Protein AF-A0A3M7C9P2-F1 (afdb_monomer)

Solvent-accessible surface area (backbone atoms only — not comparable to full-atom values): 11071 Å² total; per-residue (Å²): 137,83,80,80,81,77,70,86,45,76,68,51,50,53,51,56,41,65,77,65,75,53,84,84,73,82,79,94,61,84,77,86,71,75,89,70,76,76,88,78,81,67,80,92,58,86,47,75,63,54,54,46,52,54,52,47,52,56,54,71,71,43,66,97,49,58,94,88,54,94,73,86,64,63,52,42,99,85,71,47,56,73,50,81,82,58,64,55,98,83,49,59,94,53,51,65,67,56,43,22,49,52,52,26,51,56,49,44,52,52,52,47,53,50,53,55,49,51,35,62,75,69,73,49,85,82,54,61,71,58,54,52,51,50,47,62,63,44,35,62,54,45,27,51,50,41,35,56,73,68,27,70,57,53,79,73,33,68,62,57,60,51,51,50,51,48,52,54,50,51,62,57,64,72,74,116

Mean predicted aligned error: 20.6 Å

Structure (mmCIF, N/CA/C/O backbone):
data_AF-A0A3M7C9P2-F1
#
_entry.id   AF-A0A3M7C9P2-F1
#
loop_
_atom_site.group_PDB
_atom_site.id
_atom_site.type_symbol
_atom_site.label_atom_id
_atom_site.label_alt_id
_atom_site.label_comp_id
_atom_site.label_asym_id
_atom_site.label_entity_id
_atom_site.label_seq_id
_atom_site.pdbx_PDB_ins_code
_atom_site.Cartn_x
_atom_site.Cartn_y
_atom_site.Cartn_z
_atom_site.occupancy
_atom_site.B_iso_or_equiv
_atom_site.auth_seq_id
_atom_site.auth_comp_id
_atom_site.auth_asym_id
_atom_site.auth_atom_id
_atom_site.pdbx_PDB_model_num
ATOM 1 N N . MET A 1 1 ? 30.321 50.281 -59.823 1.00 35.59 1 MET A N 1
ATOM 2 C CA . MET A 1 1 ? 29.063 50.254 -59.049 1.00 35.59 1 MET A CA 1
ATOM 3 C C . MET A 1 1 ? 28.894 48.817 -58.586 1.00 35.59 1 MET A C 1
ATOM 5 O O . MET A 1 1 ? 28.456 47.996 -59.376 1.00 35.59 1 MET A O 1
ATOM 9 N N . ALA A 1 2 ? 29.444 48.480 -57.418 1.00 39.16 2 ALA A N 1
ATOM 10 C CA . A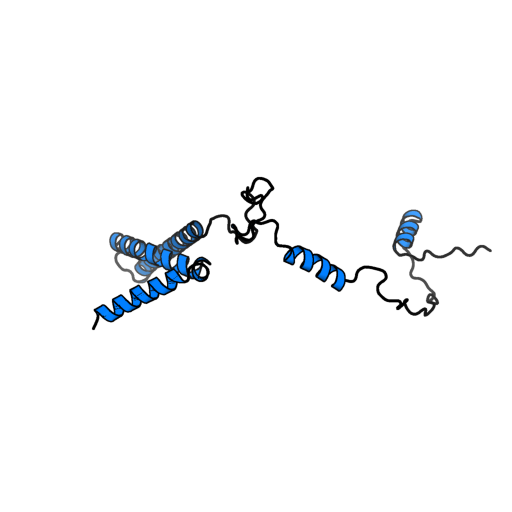LA A 1 2 ? 29.504 47.106 -56.924 1.00 39.16 2 ALA A CA 1
ATOM 11 C C . ALA A 1 2 ? 28.193 46.775 -56.200 1.00 39.16 2 ALA A C 1
ATOM 13 O O . ALA A 1 2 ? 27.821 47.477 -55.264 1.00 39.16 2 ALA A O 1
ATOM 14 N N . GLU A 1 3 ? 27.479 45.760 -56.675 1.00 45.03 3 GLU A N 1
ATOM 15 C CA . GLU A 1 3 ? 26.274 45.240 -56.032 1.00 45.03 3 GLU A CA 1
ATOM 16 C C . GLU A 1 3 ? 26.701 44.390 -54.825 1.00 45.03 3 GLU A C 1
ATOM 18 O O . GLU A 1 3 ? 27.297 43.328 -54.989 1.00 45.03 3 GLU A O 1
ATOM 23 N N . GLU A 1 4 ? 26.456 44.877 -53.607 1.00 55.34 4 GLU A N 1
ATOM 24 C CA . GLU A 1 4 ? 26.658 44.095 -52.383 1.00 55.34 4 GLU A CA 1
ATOM 25 C C . GLU A 1 4 ? 25.639 42.944 -52.342 1.00 55.34 4 GLU A C 1
ATOM 27 O O . GLU A 1 4 ? 24.429 43.157 -52.225 1.00 55.34 4 GLU A O 1
ATOM 32 N N . GLU A 1 5 ? 26.123 41.705 -52.467 1.00 61.34 5 GLU A N 1
ATOM 33 C CA . GLU A 1 5 ? 25.295 40.502 -52.382 1.00 61.34 5 GLU A CA 1
ATOM 34 C C . GLU A 1 5 ? 24.671 40.364 -50.982 1.00 61.34 5 GLU A C 1
ATOM 36 O O . GLU A 1 5 ? 25.358 40.200 -49.973 1.00 61.34 5 GLU A O 1
ATOM 41 N N . ALA A 1 6 ? 23.339 40.400 -50.911 1.00 59.53 6 ALA A N 1
ATOM 42 C CA . ALA A 1 6 ? 22.618 40.256 -49.652 1.00 59.53 6 ALA A CA 1
ATOM 43 C C . ALA A 1 6 ? 22.775 38.834 -49.051 1.00 59.53 6 ALA A C 1
ATOM 45 O O . ALA A 1 6 ? 22.642 37.838 -49.773 1.00 59.53 6 ALA A O 1
ATOM 46 N N . PRO A 1 7 ? 22.977 38.705 -47.722 1.00 58.12 7 PRO A N 1
ATOM 47 C CA . PRO A 1 7 ? 23.218 37.424 -47.056 1.00 58.12 7 PRO A CA 1
ATOM 48 C C . PRO A 1 7 ? 22.015 36.481 -47.169 1.00 58.12 7 PRO A C 1
ATOM 50 O O . PRO A 1 7 ? 20.893 36.798 -46.757 1.00 58.12 7 PRO A O 1
ATOM 53 N N . ARG A 1 8 ? 22.258 35.281 -47.705 1.00 60.94 8 ARG A N 1
ATOM 54 C CA . ARG A 1 8 ? 21.210 34.324 -48.088 1.00 60.94 8 ARG A CA 1
ATOM 55 C C . ARG A 1 8 ? 20.719 33.471 -46.918 1.00 60.94 8 ARG A C 1
ATOM 57 O O . ARG A 1 8 ? 19.541 33.113 -46.888 1.00 60.94 8 ARG A O 1
ATOM 64 N N . ASN A 1 9 ? 21.561 33.163 -45.929 1.00 68.69 9 ASN A N 1
ATOM 65 C CA . ASN A 1 9 ? 21.216 32.228 -44.851 1.00 68.69 9 ASN A CA 1
ATOM 66 C C . ASN A 1 9 ? 20.947 32.924 -43.495 1.00 68.69 9 ASN A C 1
ATOM 68 O O . ASN A 1 9 ? 21.587 33.911 -43.140 1.00 68.69 9 ASN A O 1
ATOM 72 N N . ARG A 1 10 ? 20.027 32.393 -42.667 1.00 70.69 10 ARG A N 1
ATOM 73 C CA . ARG A 1 10 ? 19.656 32.949 -41.340 1.00 70.69 10 ARG A CA 1
ATOM 74 C C . ARG A 1 10 ? 20.866 33.132 -40.421 1.00 70.69 10 ARG A C 1
ATOM 76 O O . ARG A 1 10 ? 20.884 34.058 -39.611 1.00 70.69 10 ARG A O 1
ATOM 83 N N . ARG A 1 11 ? 21.854 32.241 -40.528 1.00 72.56 11 ARG A N 1
ATOM 84 C CA . ARG A 1 11 ? 23.097 32.301 -39.749 1.00 72.56 11 ARG A CA 1
ATOM 85 C C . ARG A 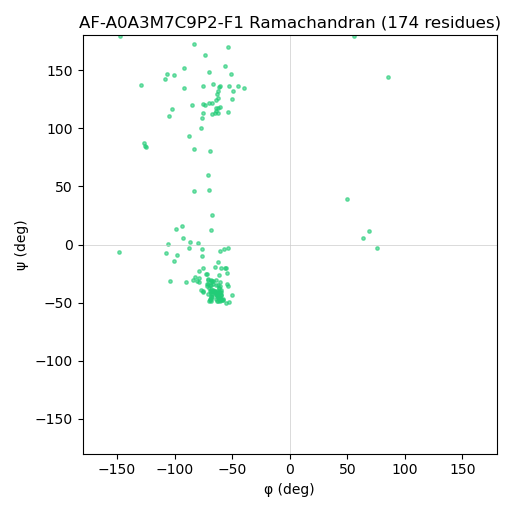1 11 ? 23.967 33.490 -40.166 1.00 72.56 11 ARG A C 1
ATOM 87 O O . ARG A 1 11 ? 24.443 34.210 -39.297 1.00 72.56 11 ARG A O 1
ATOM 94 N N . GLU A 1 12 ? 24.077 33.747 -41.465 1.00 70.62 12 GLU A N 1
ATOM 95 C CA . GLU A 1 12 ? 24.819 34.883 -42.030 1.00 70.62 12 GLU A CA 1
ATOM 96 C C . GLU A 1 12 ? 24.135 36.211 -41.692 1.00 70.62 12 GLU A C 1
ATOM 98 O O . GLU A 1 12 ? 24.792 37.149 -41.250 1.00 70.62 12 GLU A O 1
ATOM 103 N N . ARG A 1 13 ? 22.794 36.259 -41.750 1.00 65.31 13 ARG A N 1
ATOM 104 C CA . ARG A 1 13 ? 22.019 37.447 -41.341 1.00 65.31 13 ARG A CA 1
ATOM 105 C C . ARG A 1 13 ? 22.230 37.828 -39.872 1.00 65.31 13 ARG A C 1
ATOM 107 O O . ARG A 1 13 ? 22.173 39.000 -39.523 1.00 65.31 13 ARG A O 1
ATOM 114 N N . ARG A 1 14 ? 22.471 36.845 -38.999 1.00 67.50 14 ARG A N 1
ATOM 115 C CA . ARG A 1 14 ? 22.743 37.075 -37.569 1.00 67.50 14 ARG A CA 1
ATOM 116 C C . ARG A 1 14 ? 24.186 37.493 -37.299 1.00 67.50 14 ARG A C 1
ATOM 118 O O . ARG A 1 14 ? 24.414 38.236 -36.351 1.00 67.50 14 ARG A O 1
ATOM 125 N N . ALA A 1 15 ? 25.134 37.020 -38.106 1.00 67.94 15 ALA A N 1
ATOM 126 C CA . ALA A 1 15 ? 26.533 37.425 -38.014 1.00 67.94 15 ALA A CA 1
ATOM 127 C C . ALA A 1 15 ? 26.711 38.881 -38.477 1.00 67.94 15 ALA A C 1
ATOM 129 O O . ALA A 1 15 ? 27.231 39.695 -37.723 1.00 67.94 15 ALA A O 1
ATOM 130 N N . ALA A 1 16 ? 26.147 39.244 -39.632 1.00 62.25 16 ALA A N 1
ATOM 131 C CA . ALA A 1 16 ? 26.220 40.608 -40.161 1.00 62.25 16 ALA A CA 1
ATOM 132 C C . ALA A 1 16 ? 25.539 41.653 -39.250 1.00 62.25 16 ALA A C 1
ATOM 134 O O . ALA A 1 16 ? 26.031 42.770 -39.097 1.00 62.25 16 ALA A O 1
ATOM 135 N N . ALA A 1 17 ? 24.437 41.285 -38.582 1.00 59.69 17 ALA A N 1
ATOM 136 C CA . ALA A 1 17 ? 23.762 42.156 -37.614 1.00 59.69 17 ALA A CA 1
ATOM 137 C C . ALA A 1 17 ? 24.532 42.314 -36.289 1.00 59.69 17 ALA A C 1
ATOM 139 O O . ALA A 1 17 ? 24.386 43.330 -35.612 1.00 59.69 17 ALA A O 1
ATOM 140 N N . LYS A 1 18 ? 25.366 41.328 -35.922 1.00 66.00 18 LYS A N 1
ATOM 141 C CA . LYS A 1 18 ? 26.277 41.435 -34.774 1.00 66.00 18 LYS A CA 1
ATOM 142 C C . LYS A 1 18 ? 27.436 42.390 -35.048 1.00 66.00 18 LYS A C 1
ATOM 144 O O . LYS A 1 18 ? 27.844 43.084 -34.126 1.00 66.00 18 LYS A O 1
ATOM 149 N N . GLU A 1 19 ? 27.939 42.438 -36.280 1.00 62.53 19 GLU A N 1
ATOM 150 C CA . GLU A 1 19 ? 29.057 43.323 -36.636 1.00 62.53 19 GLU A CA 1
ATOM 151 C C . GLU A 1 19 ? 28.634 44.780 -36.850 1.00 62.53 19 GLU A C 1
ATOM 153 O O . GLU A 1 19 ? 29.386 45.694 -36.530 1.00 62.53 19 GLU A O 1
ATOM 158 N N . THR A 1 20 ? 27.416 45.025 -37.341 1.00 61.75 20 THR A N 1
ATOM 159 C CA . THR A 1 20 ? 26.962 46.383 -37.702 1.00 61.75 20 THR A CA 1
ATOM 160 C C . THR A 1 20 ? 26.112 47.084 -36.635 1.00 61.75 20 THR A C 1
ATOM 162 O O . THR A 1 20 ? 25.843 48.279 -36.760 1.00 61.75 20 THR A O 1
ATOM 165 N N . GLY A 1 21 ? 25.700 46.381 -35.570 1.00 59.47 21 GLY A N 1
ATOM 166 C CA . GLY A 1 21 ? 25.121 46.962 -34.347 1.00 59.47 21 GLY A CA 1
ATOM 167 C C . GLY A 1 21 ? 23.782 47.706 -34.486 1.00 59.47 21 GLY A C 1
ATOM 168 O O . GLY A 1 21 ? 23.311 48.290 -33.511 1.00 59.47 21 GLY A O 1
ATOM 169 N N . LYS A 1 22 ? 23.142 47.699 -35.662 1.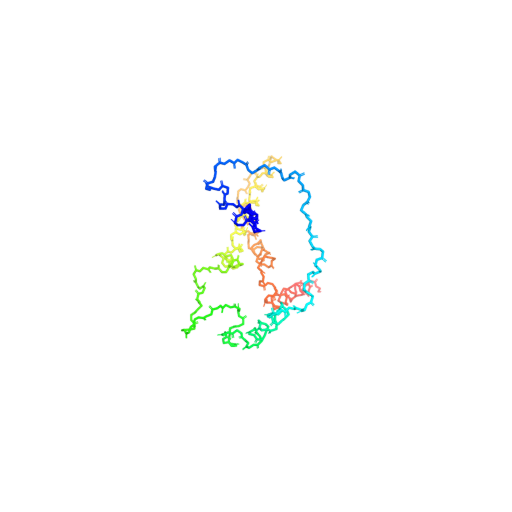00 58.94 22 LYS A N 1
ATOM 170 C CA . LYS A 1 22 ? 21.839 48.341 -35.916 1.00 58.94 22 LYS A CA 1
ATOM 171 C C . LYS A 1 22 ? 20.739 47.282 -36.080 1.00 58.94 22 LYS A C 1
ATOM 173 O O . LYS A 1 22 ? 21.001 46.232 -36.671 1.00 58.94 22 LYS A O 1
ATOM 178 N N . PRO A 1 23 ? 19.506 47.519 -35.590 1.00 59.44 23 PRO A N 1
ATOM 179 C CA . PRO A 1 23 ? 18.401 46.590 -35.803 1.00 59.44 23 PRO A CA 1
ATOM 180 C C . PRO A 1 23 ? 18.095 46.469 -37.303 1.00 59.44 23 PRO A C 1
ATOM 182 O O . PRO A 1 23 ? 17.996 47.470 -38.009 1.00 59.44 23 PRO A O 1
ATOM 185 N N . ILE A 1 24 ? 17.966 45.228 -37.780 1.00 58.88 24 ILE A N 1
ATOM 186 C CA . ILE A 1 24 ? 17.691 44.898 -39.184 1.00 58.88 24 ILE A CA 1
ATOM 187 C C . ILE A 1 24 ? 16.327 45.499 -39.562 1.00 58.88 24 ILE A C 1
ATOM 189 O O . ILE A 1 24 ? 15.305 45.071 -39.025 1.00 58.88 24 ILE A O 1
ATOM 193 N N . SER A 1 25 ? 16.293 46.487 -40.461 1.00 63.75 25 SER A N 1
ATOM 194 C CA . SER A 1 25 ? 15.036 47.045 -40.973 1.00 63.75 25 SER A CA 1
ATOM 195 C C . SER A 1 25 ? 14.314 46.037 -41.873 1.00 63.75 25 SER A C 1
ATOM 197 O O . SER A 1 25 ? 14.941 45.216 -42.548 1.00 63.75 25 SER A O 1
ATOM 199 N N . ALA A 1 26 ? 12.979 46.082 -41.874 1.00 58.97 26 ALA A N 1
ATOM 200 C CA . ALA A 1 26 ? 12.173 45.245 -42.757 1.00 58.97 26 ALA A CA 1
ATOM 201 C C . ALA A 1 26 ? 12.493 45.575 -44.232 1.00 58.97 26 ALA A C 1
ATOM 203 O O . ALA A 1 26 ? 12.599 46.754 -44.574 1.00 58.97 26 ALA A O 1
ATOM 204 N N . PRO A 1 27 ? 12.672 44.567 -45.104 1.00 60.22 27 PRO A N 1
ATOM 205 C CA . PRO A 1 27 ? 13.004 44.801 -46.504 1.00 60.22 27 PRO A CA 1
ATOM 206 C C . PRO A 1 27 ? 11.815 45.463 -47.219 1.00 60.22 27 PRO A C 1
ATOM 208 O O . PRO A 1 27 ? 10.720 44.911 -47.242 1.00 60.22 27 PRO A O 1
ATOM 211 N N . THR A 1 28 ? 12.028 46.643 -47.807 1.00 61.62 28 THR A N 1
ATOM 212 C CA . THR A 1 28 ? 10.984 47.447 -48.480 1.00 61.62 28 THR A CA 1
ATOM 213 C C . THR A 1 28 ? 10.589 46.909 -49.864 1.00 61.62 28 THR A C 1
ATOM 215 O O . THR A 1 28 ? 9.682 47.439 -50.495 1.00 61.62 28 THR A O 1
ATOM 218 N N . GLN A 1 29 ? 11.249 45.863 -50.365 1.00 65.56 29 GLN A N 1
ATOM 219 C CA . GLN A 1 29 ? 10.910 45.240 -51.645 1.00 65.56 29 GLN A CA 1
ATOM 220 C C . GLN A 1 29 ? 10.757 43.731 -51.490 1.00 65.56 29 GLN A C 1
ATOM 222 O O . GLN A 1 29 ? 11.564 43.078 -50.823 1.00 65.56 29 GLN A O 1
ATOM 227 N N . GLU A 1 30 ? 9.719 43.189 -52.127 1.00 62.31 30 GLU A N 1
ATOM 228 C CA . GLU A 1 30 ? 9.472 41.754 -52.195 1.00 62.31 30 GLU A CA 1
ATOM 229 C C . GLU A 1 30 ? 10.657 41.073 -52.897 1.00 62.31 30 GLU A C 1
ATOM 231 O O . GLU A 1 30 ? 10.942 41.375 -54.062 1.00 62.31 30 GLU A O 1
ATOM 236 N N . PRO A 1 31 ? 11.389 40.164 -52.227 1.00 64.44 31 PRO A N 1
ATOM 237 C CA . PRO A 1 31 ? 12.450 39.436 -52.895 1.00 64.44 31 PRO A CA 1
ATOM 238 C C . PRO A 1 31 ? 11.821 38.617 -54.023 1.00 64.44 31 PRO A C 1
ATOM 240 O O . PRO A 1 31 ? 10.899 37.835 -53.794 1.00 64.44 31 PRO A O 1
ATOM 243 N N . LYS A 1 32 ? 12.322 38.779 -55.252 1.00 67.69 32 LYS A N 1
ATOM 244 C CA . LYS A 1 32 ? 11.908 37.980 -56.412 1.00 67.69 32 LYS A CA 1
ATOM 245 C C . LYS A 1 32 ? 12.403 36.543 -56.225 1.00 67.69 32 LYS A C 1
ATOM 247 O O . LYS A 1 32 ? 13.461 36.158 -56.725 1.00 67.69 32 LYS A O 1
ATOM 252 N N . ILE A 1 33 ? 11.666 35.764 -55.435 1.00 64.81 33 ILE A N 1
ATOM 253 C CA . ILE A 1 33 ? 11.959 34.362 -55.146 1.00 64.81 33 ILE A CA 1
ATOM 254 C C . ILE A 1 33 ? 11.816 33.602 -56.465 1.00 64.81 33 ILE A C 1
ATOM 256 O O . ILE A 1 33 ? 10.730 33.513 -57.038 1.00 64.81 33 ILE A O 1
ATOM 260 N N . ARG A 1 34 ? 12.927 33.071 -56.985 1.00 65.94 34 ARG A N 1
ATOM 261 C CA . ARG A 1 34 ? 12.881 32.165 -58.136 1.00 65.94 34 ARG A CA 1
ATOM 262 C C . ARG A 1 34 ? 12.075 30.940 -57.707 1.00 65.94 34 ARG A C 1
ATOM 264 O O . ARG A 1 34 ? 12.493 30.242 -56.788 1.00 65.94 34 ARG A O 1
ATOM 271 N N . MET A 1 35 ? 10.934 30.698 -58.356 1.00 66.94 35 MET A N 1
ATOM 272 C CA . MET A 1 35 ? 10.076 29.530 -58.121 1.00 66.94 35 MET A CA 1
ATOM 273 C C . MET A 1 35 ? 10.731 28.247 -58.659 1.00 66.94 35 MET A C 1
ATOM 275 O O . MET A 1 35 ? 10.208 27.585 -59.550 1.00 66.94 35 MET A O 1
ATOM 279 N N . MET A 1 36 ? 11.916 27.911 -58.151 1.00 72.12 36 MET A N 1
ATOM 280 C CA . MET A 1 36 ? 12.508 26.596 -58.349 1.00 72.12 36 MET A CA 1
ATOM 281 C C . MET A 1 36 ? 11.763 25.622 -57.449 1.00 72.12 36 MET A C 1
ATOM 283 O O . MET A 1 36 ? 11.717 25.797 -56.231 1.00 72.12 36 MET A O 1
ATOM 287 N N . GLN A 1 37 ? 11.159 24.607 -58.060 1.00 78.25 37 GLN A N 1
ATOM 288 C CA . GLN A 1 37 ? 10.585 23.511 -57.298 1.00 78.25 37 GLN A CA 1
ATOM 289 C C . GLN A 1 37 ? 11.708 22.832 -56.499 1.00 78.25 37 GLN A C 1
ATOM 291 O O . GLN A 1 37 ? 12.797 22.635 -57.047 1.00 78.25 37 GLN A O 1
ATOM 296 N N . PRO A 1 38 ? 11.479 22.502 -55.217 1.00 74.56 38 PRO A N 1
ATOM 297 C CA . PRO A 1 38 ? 12.425 21.715 -54.442 1.00 74.56 38 PRO A CA 1
ATOM 298 C C . PRO A 1 38 ? 12.770 20.432 -55.194 1.00 74.56 38 PRO A C 1
ATOM 300 O O . PRO A 1 38 ? 11.880 19.786 -55.750 1.00 74.56 38 PRO A O 1
ATOM 303 N N . ASP A 1 39 ? 14.054 20.090 -55.216 1.00 72.50 39 ASP A N 1
ATOM 304 C CA . ASP A 1 39 ? 14.557 18.864 -55.824 1.00 72.50 39 ASP A CA 1
ATOM 305 C C . ASP A 1 39 ? 13.811 17.648 -55.240 1.00 72.50 39 ASP A C 1
ATOM 307 O O . ASP A 1 39 ? 13.901 17.366 -54.045 1.00 72.50 39 ASP A O 1
ATOM 311 N N . ARG A 1 40 ? 13.026 16.964 -56.083 1.00 72.69 40 ARG A N 1
ATOM 312 C CA . ARG A 1 40 ? 12.228 15.779 -55.722 1.00 72.69 40 ARG A CA 1
ATOM 313 C C . ARG A 1 40 ? 12.975 14.477 -56.000 1.00 72.69 40 ARG A C 1
ATOM 315 O O . ARG A 1 40 ? 12.339 13.426 -56.049 1.00 72.69 40 ARG A O 1
ATOM 322 N N . SER A 1 41 ? 14.293 14.528 -56.206 1.00 74.94 41 SER A N 1
AT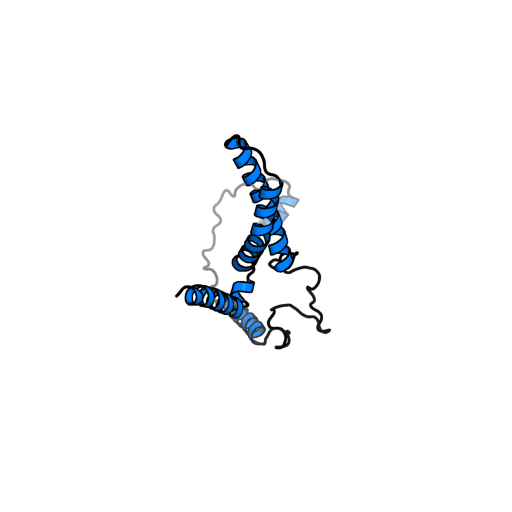OM 323 C CA . SER A 1 41 ? 15.146 13.371 -56.492 1.00 74.94 41 SER A CA 1
ATOM 324 C C . SER A 1 41 ? 15.317 12.435 -55.280 1.00 74.94 41 SER A C 1
ATOM 326 O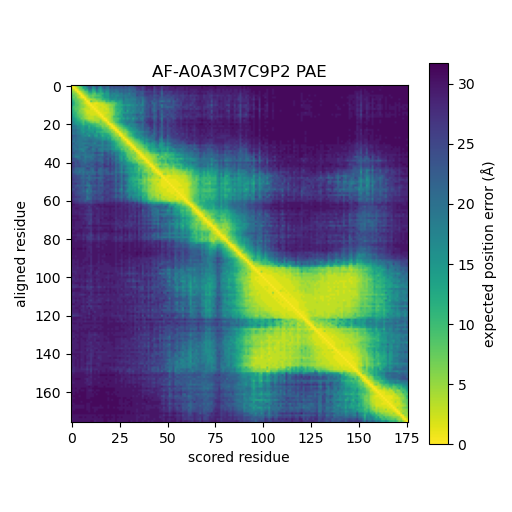 O . SER A 1 41 ? 16.436 12.072 -54.935 1.00 74.94 41 SER A O 1
ATOM 328 N N . GLY A 1 42 ? 14.230 12.080 -54.596 1.00 73.06 42 GLY A N 1
ATOM 329 C CA . GLY A 1 42 ? 14.214 11.119 -53.502 1.00 73.06 42 GLY A CA 1
ATOM 330 C C . GLY A 1 42 ? 15.161 11.426 -52.328 1.00 73.06 42 GLY A C 1
ATOM 331 O O . GLY A 1 42 ? 15.881 12.428 -52.292 1.00 73.06 42 GLY A O 1
ATOM 332 N N . PRO A 1 43 ? 15.146 10.565 -51.306 1.00 78.06 43 PRO A N 1
ATOM 333 C CA . PRO A 1 43 ? 16.085 10.654 -50.201 1.00 78.06 43 PRO A CA 1
ATOM 334 C C . PRO A 1 43 ? 17.496 10.271 -50.677 1.00 78.06 43 PRO A C 1
ATOM 336 O O . PRO A 1 43 ? 17.724 9.173 -51.172 1.00 78.06 43 PRO A O 1
ATOM 339 N N . LYS A 1 44 ? 18.464 11.182 -50.515 1.00 75.81 44 LYS A N 1
ATOM 340 C CA . LYS A 1 44 ? 19.883 10.966 -50.880 1.00 75.81 44 LYS A CA 1
ATOM 341 C C . LYS A 1 44 ? 20.664 10.141 -49.842 1.00 75.81 44 LYS A C 1
ATOM 343 O O . LYS A 1 44 ? 21.864 9.945 -49.992 1.00 75.81 44 LYS A O 1
ATOM 348 N N . GLY A 1 45 ? 20.003 9.691 -48.778 1.00 80.75 45 GLY A N 1
ATOM 349 C CA . GLY A 1 45 ? 20.594 8.922 -47.686 1.00 80.75 45 GLY A CA 1
ATOM 350 C C . GLY A 1 45 ? 19.594 7.926 -47.113 1.00 80.75 45 GLY A C 1
ATOM 351 O O . GLY A 1 45 ? 18.451 7.874 -47.569 1.00 80.75 45 GLY A O 1
ATOM 352 N N . LYS A 1 46 ? 20.037 7.156 -46.113 1.00 83.00 46 LYS A N 1
ATOM 353 C CA . LYS A 1 46 ? 19.219 6.129 -45.456 1.00 83.00 46 LYS A CA 1
ATOM 354 C C . LYS A 1 46 ? 17.867 6.699 -45.041 1.00 83.00 46 LYS A C 1
ATOM 356 O O . LYS A 1 46 ? 17.797 7.722 -44.351 1.00 83.00 46 LYS A O 1
ATOM 361 N N . THR A 1 47 ? 16.806 6.044 -45.486 1.00 85.94 47 THR A N 1
ATOM 362 C CA . THR A 1 47 ? 15.449 6.406 -45.108 1.00 85.94 47 THR A CA 1
ATOM 363 C C . THR A 1 47 ? 15.183 5.988 -43.667 1.00 85.94 47 THR A C 1
ATOM 365 O O . THR A 1 47 ? 15.895 5.170 -43.084 1.00 85.94 47 THR A O 1
ATOM 368 N N . LEU A 1 48 ? 14.135 6.552 -43.068 1.00 84.19 48 LEU A N 1
ATOM 369 C CA . LEU A 1 48 ? 13.689 6.114 -41.745 1.00 84.19 48 LEU A CA 1
ATOM 370 C C . LEU A 1 48 ? 13.258 4.641 -41.745 1.00 84.19 48 LEU A C 1
ATOM 372 O O . LEU A 1 48 ? 13.350 3.999 -40.705 1.00 84.19 48 LEU A O 1
ATOM 376 N N . LEU A 1 49 ? 12.819 4.121 -42.898 1.00 87.44 49 LEU A N 1
ATOM 377 C CA . LEU A 1 49 ? 12.480 2.712 -43.067 1.00 87.44 49 LEU A CA 1
ATOM 378 C C . LEU A 1 49 ? 13.745 1.847 -43.003 1.00 87.44 49 LEU A C 1
ATOM 380 O O . LEU A 1 49 ? 13.807 0.929 -42.199 1.00 87.44 49 LEU A O 1
ATOM 384 N N . ASP A 1 50 ? 14.794 2.234 -43.735 1.00 89.25 50 ASP A N 1
ATOM 385 C CA . ASP A 1 50 ? 16.081 1.524 -43.712 1.00 89.25 50 ASP A CA 1
ATOM 386 C C . ASP A 1 50 ? 16.698 1.537 -42.304 1.00 89.25 50 ASP A C 1
ATOM 388 O O . ASP A 1 50 ? 17.277 0.557 -41.850 1.00 89.25 50 ASP A O 1
ATOM 392 N N . LEU A 1 51 ? 16.544 2.650 -41.576 1.00 88.38 51 LEU A N 1
ATOM 393 C CA . LEU A 1 51 ? 17.030 2.768 -40.202 1.00 88.38 51 LEU A CA 1
ATOM 394 C C . LEU A 1 51 ? 16.210 1.922 -39.212 1.00 88.38 51 LEU A C 1
ATOM 396 O O . LEU A 1 51 ? 16.744 1.480 -38.194 1.00 88.38 51 LEU A O 1
ATOM 400 N N . TYR A 1 52 ? 14.918 1.728 -39.488 1.00 88.50 52 TYR A N 1
ATOM 401 C CA . TYR A 1 52 ? 14.058 0.820 -38.735 1.00 88.50 52 TYR A CA 1
ATOM 402 C C . TYR A 1 52 ? 14.461 -0.631 -38.987 1.00 88.50 52 TYR A C 1
ATOM 404 O O . TYR A 1 52 ? 14.642 -1.365 -38.020 1.00 88.50 52 TYR A O 1
ATOM 412 N N . ASP A 1 53 ? 14.667 -1.017 -40.245 1.00 89.75 53 ASP A N 1
ATOM 413 C CA . ASP A 1 53 ? 15.068 -2.374 -40.614 1.00 89.75 53 ASP A CA 1
ATOM 414 C C . ASP A 1 53 ? 16.458 -2.716 -40.057 1.00 89.75 53 ASP A C 1
ATOM 416 O O . ASP A 1 53 ? 16.630 -3.781 -39.463 1.00 89.75 53 ASP A O 1
ATOM 420 N N . ASP A 1 54 ? 17.413 -1.778 -40.117 1.00 86.19 54 ASP A N 1
ATOM 421 C CA . ASP A 1 54 ? 18.737 -1.913 -39.493 1.00 86.19 54 ASP A CA 1
ATOM 422 C C . ASP A 1 54 ? 18.615 -2.154 -37.973 1.00 86.19 54 ASP A C 1
ATOM 424 O O . ASP A 1 54 ? 19.247 -3.054 -37.418 1.00 86.19 54 ASP A O 1
ATOM 428 N N . LYS A 1 55 ? 17.780 -1.371 -37.271 1.00 83.12 55 LYS A N 1
ATOM 429 C CA . LYS A 1 55 ? 17.570 -1.531 -35.820 1.00 83.12 55 LYS A CA 1
ATOM 430 C C . LYS A 1 55 ? 16.800 -2.797 -35.470 1.00 83.12 55 LYS A C 1
ATOM 432 O O . LYS A 1 55 ? 17.099 -3.422 -34.458 1.00 83.12 55 LYS A O 1
ATOM 437 N N . LYS A 1 56 ? 15.821 -3.176 -36.287 1.00 82.75 56 LYS A N 1
ATOM 438 C CA . LYS A 1 56 ? 15.055 -4.406 -36.114 1.00 82.75 56 LYS A CA 1
ATOM 439 C C . LYS A 1 56 ? 15.950 -5.626 -36.284 1.00 82.75 56 LYS A C 1
ATOM 441 O O . LYS A 1 56 ? 15.884 -6.515 -35.452 1.00 82.75 56 LYS A O 1
ATOM 446 N N . ALA A 1 57 ? 16.835 -5.630 -37.278 1.00 83.19 57 ALA A N 1
ATOM 447 C CA . ALA A 1 57 ? 17.810 -6.699 -37.464 1.00 83.19 57 ALA A CA 1
ATOM 448 C C . ALA A 1 57 ? 18.762 -6.836 -36.263 1.00 83.19 57 ALA A C 1
ATOM 450 O O . ALA A 1 57 ? 19.114 -7.951 -35.895 1.00 83.19 57 ALA A O 1
ATOM 451 N N . LEU A 1 58 ? 19.141 -5.726 -35.619 1.00 77.56 58 LEU A N 1
ATOM 452 C CA . LEU A 1 58 ? 19.933 -5.749 -34.382 1.00 77.56 58 LEU A CA 1
ATOM 453 C C . LEU A 1 58 ? 19.144 -6.259 -33.165 1.00 77.56 58 LEU A C 1
ATOM 455 O O . LEU A 1 58 ? 19.741 -6.841 -32.268 1.00 77.56 58 LEU A O 1
ATOM 459 N N . LEU A 1 59 ? 17.825 -6.054 -33.124 1.00 73.31 59 LEU A N 1
ATOM 460 C CA . LEU A 1 59 ? 16.956 -6.612 -32.080 1.00 73.31 59 LEU A CA 1
ATOM 461 C C . LEU A 1 59 ? 16.669 -8.108 -32.313 1.00 73.31 59 LEU A C 1
ATOM 463 O O . LEU A 1 59 ? 16.682 -8.881 -31.360 1.00 73.31 59 LEU A O 1
ATOM 467 N N . ASP A 1 60 ? 16.470 -8.522 -33.569 1.00 75.44 60 ASP A N 1
ATOM 468 C CA . ASP A 1 60 ? 16.237 -9.919 -33.976 1.00 75.44 60 ASP A CA 1
ATOM 469 C C . ASP A 1 60 ? 17.497 -10.789 -33.863 1.00 75.44 60 ASP A C 1
ATOM 471 O O . ASP A 1 60 ? 17.391 -11.997 -33.663 1.00 75.44 60 ASP A O 1
ATOM 475 N N . GLN A 1 61 ? 18.694 -10.191 -33.933 1.00 70.25 61 GLN A N 1
ATOM 476 C CA . GLN A 1 61 ? 19.964 -10.862 -33.605 1.00 70.25 61 GLN A CA 1
ATOM 477 C C . GLN A 1 61 ? 20.018 -11.367 -32.152 1.00 70.25 61 GLN A C 1
ATOM 479 O O . GLN A 1 61 ? 20.950 -12.086 -31.790 1.00 70.25 61 GLN A O 1
ATOM 484 N N . GLY A 1 62 ? 18.998 -11.048 -31.354 1.00 60.03 62 GLY A N 1
ATOM 485 C CA . GLY A 1 62 ? 18.932 -11.343 -29.943 1.00 60.03 62 GLY A CA 1
ATOM 486 C C . GLY A 1 62 ? 19.628 -10.239 -29.169 1.00 60.03 62 GLY A C 1
ATOM 487 O O . GLY A 1 62 ? 20.639 -9.673 -29.589 1.00 60.03 62 GLY A O 1
ATOM 488 N N . GLN A 1 63 ? 19.080 -9.922 -28.004 1.00 60.34 63 GLN A N 1
ATOM 489 C CA . GLN A 1 63 ? 19.848 -9.176 -27.024 1.00 60.34 63 GLN A CA 1
ATOM 490 C C . GLN A 1 63 ? 21.146 -9.955 -26.718 1.00 60.34 63 GLN A C 1
ATOM 492 O O . GLN A 1 63 ? 21.142 -11.184 -26.814 1.00 60.34 63 GLN A O 1
ATOM 497 N N . PRO A 1 64 ? 22.252 -9.318 -26.293 1.00 54.88 64 PRO A N 1
ATOM 498 C CA . PRO A 1 64 ? 23.437 -10.041 -25.813 1.00 54.88 64 PRO A CA 1
ATOM 499 C C . PRO A 1 64 ? 23.180 -10.789 -24.485 1.00 54.88 64 PRO A C 1
ATOM 501 O O . PRO A 1 64 ? 24.094 -10.999 -23.692 1.00 54.88 64 PRO A O 1
ATOM 504 N N . PHE A 1 65 ? 21.931 -11.147 -24.195 1.00 52.62 65 PHE A N 1
ATOM 505 C CA . PHE A 1 65 ? 21.488 -11.726 -22.945 1.00 52.62 65 PHE A CA 1
ATOM 506 C C . PHE A 1 65 ? 21.315 -13.214 -23.197 1.00 52.62 65 PHE A C 1
ATOM 508 O O . PHE A 1 65 ? 20.527 -13.633 -24.045 1.00 52.62 65 PHE A O 1
ATOM 515 N N . ASP A 1 66 ? 22.124 -14.008 -22.498 1.00 54.38 66 ASP A N 1
ATOM 516 C CA . ASP A 1 66 ? 21.988 -15.456 -22.462 1.00 54.38 66 ASP A CA 1
ATOM 517 C C . ASP A 1 66 ? 20.506 -15.845 -22.392 1.00 54.38 66 ASP A C 1
ATOM 519 O O . ASP A 1 66 ? 19.782 -15.348 -21.530 1.00 54.38 66 ASP A O 1
ATOM 523 N N . ALA A 1 67 ? 20.073 -16.822 -23.195 1.00 56.09 67 ALA A N 1
ATOM 524 C CA . ALA A 1 67 ? 18.713 -17.387 -23.149 1.00 56.09 67 ALA A CA 1
ATOM 525 C C . ALA A 1 67 ? 18.309 -17.952 -21.764 1.00 56.09 67 ALA A C 1
ATOM 527 O O . ALA A 1 67 ? 17.189 -18.414 -21.562 1.00 56.09 67 ALA A O 1
ATOM 528 N N . LYS A 1 68 ? 19.240 -17.949 -20.806 1.00 57.44 68 LYS A N 1
ATOM 529 C CA . LYS A 1 68 ? 19.037 -18.274 -19.397 1.00 57.44 68 LYS A CA 1
ATOM 530 C C . LYS A 1 68 ? 18.328 -17.155 -18.615 1.00 57.44 68 LYS A C 1
ATOM 532 O O . LYS A 1 68 ? 17.779 -17.444 -17.554 1.00 57.44 68 LYS A O 1
ATOM 537 N N . TYR A 1 69 ? 18.344 -15.916 -19.107 1.00 52.44 69 TYR A N 1
ATOM 538 C CA . TYR A 1 69 ? 17.803 -14.741 -18.423 1.00 52.44 69 TYR A CA 1
ATOM 539 C C . TYR A 1 69 ? 16.804 -14.014 -19.339 1.00 52.44 69 TYR A C 1
ATOM 541 O O . TYR A 1 69 ? 17.154 -13.104 -20.079 1.00 52.44 69 TYR A O 1
ATOM 549 N N . ASP A 1 70 ? 15.541 -14.443 -19.284 1.00 56.78 70 ASP A N 1
ATOM 550 C CA . ASP A 1 70 ? 14.382 -13.790 -19.921 1.00 56.78 70 ASP A CA 1
ATOM 551 C C . ASP A 1 70 ? 13.847 -12.655 -19.023 1.00 56.78 70 ASP A C 1
ATOM 553 O O . ASP A 1 70 ? 12.671 -12.592 -18.670 1.00 56.78 70 ASP A O 1
ATOM 557 N N . ASP A 1 71 ? 14.761 -11.824 -18.515 1.00 61.75 71 ASP A N 1
ATOM 558 C CA . ASP A 1 71 ? 14.468 -10.722 -17.592 1.00 61.75 71 ASP A CA 1
ATOM 559 C C . ASP A 1 71 ? 14.596 -9.343 -18.261 1.00 61.75 71 ASP A C 1
ATOM 561 O O . ASP A 1 71 ? 14.219 -8.336 -17.666 1.00 61.75 71 ASP A O 1
ATOM 565 N N . GLY A 1 72 ? 15.084 -9.290 -19.508 1.00 60.69 72 GLY A N 1
ATOM 566 C CA . GLY A 1 72 ? 15.273 -8.051 -20.266 1.00 60.69 72 GLY A CA 1
ATOM 567 C C . GLY A 1 72 ? 16.387 -7.149 -19.725 1.00 60.69 72 GLY A C 1
ATOM 568 O O . GLY A 1 72 ? 16.488 -6.000 -20.157 1.00 60.69 72 GLY A O 1
ATOM 569 N N . GLN A 1 73 ? 17.221 -7.640 -18.800 1.00 60.44 73 GLN A N 1
ATOM 570 C CA . GLN A 1 73 ? 18.241 -6.836 -18.127 1.00 60.44 73 GLN A CA 1
ATOM 571 C C . GLN A 1 73 ? 19.589 -6.877 -18.857 1.00 60.44 73 GLN A C 1
ATOM 573 O O . GLN A 1 73 ? 20.103 -7.937 -19.223 1.00 60.44 73 GLN A O 1
ATOM 578 N N . VAL A 1 74 ? 20.218 -5.707 -19.012 1.00 59.91 74 VAL A N 1
ATOM 579 C CA . VAL A 1 74 ? 21.517 -5.590 -19.685 1.00 59.91 74 VAL A CA 1
ATOM 580 C C . VAL A 1 74 ? 22.638 -6.101 -18.775 1.00 59.91 74 VAL A C 1
ATOM 582 O O . VAL A 1 74 ? 22.960 -5.505 -17.742 1.00 59.91 74 VAL A O 1
ATOM 585 N N . ARG A 1 75 ? 23.269 -7.213 -19.163 1.00 64.75 75 ARG A N 1
ATOM 586 C CA . ARG A 1 75 ? 24.415 -7.806 -18.454 1.00 64.75 75 ARG A CA 1
ATOM 587 C C . ARG A 1 75 ? 25.729 -7.447 -19.140 1.00 64.75 75 ARG A C 1
ATOM 589 O O . ARG A 1 75 ? 25.798 -7.302 -20.357 1.00 64.75 75 ARG A O 1
ATOM 596 N N . GLY A 1 76 ? 26.771 -7.278 -18.337 1.00 60.44 76 GLY A N 1
ATOM 597 C CA . GLY A 1 76 ? 28.129 -7.051 -18.814 1.00 60.44 76 GLY A CA 1
ATOM 598 C C . GLY A 1 76 ? 28.815 -8.364 -19.168 1.00 60.44 76 GLY A C 1
ATOM 599 O O . GLY A 1 76 ? 28.321 -9.441 -18.852 1.00 60.44 76 GLY A O 1
ATOM 600 N N . GLU A 1 77 ? 30.003 -8.269 -19.761 1.00 58.97 77 GLU A N 1
ATOM 601 C CA . GLU A 1 77 ? 30.832 -9.410 -20.190 1.00 58.97 77 GLU A CA 1
ATOM 602 C C . GLU A 1 77 ? 31.168 -10.401 -19.051 1.00 58.97 77 GLU A C 1
ATOM 604 O O . GLU A 1 77 ? 31.452 -11.569 -19.290 1.00 58.97 77 GLU A O 1
ATOM 609 N N . SER A 1 78 ? 31.074 -9.964 -17.791 1.00 60.09 78 SER A N 1
ATOM 610 C CA . SER A 1 78 ? 31.246 -10.792 -16.590 1.00 60.09 78 SER A CA 1
ATOM 611 C C . SER A 1 78 ? 29.970 -11.506 -16.111 1.00 60.09 78 SER A C 1
ATOM 613 O O . SER A 1 78 ? 29.995 -12.152 -15.066 1.00 60.09 78 SER A O 1
ATOM 615 N N . GLY A 1 79 ? 28.844 -11.372 -16.822 1.00 57.91 79 GLY A N 1
ATOM 616 C CA . GLY A 1 79 ? 27.537 -11.922 -16.434 1.00 57.91 79 GLY A CA 1
ATOM 617 C C . GLY A 1 79 ? 26.819 -11.144 -15.321 1.00 57.91 79 GLY A C 1
ATOM 618 O O . GLY A 1 79 ? 25.676 -11.463 -14.972 1.00 57.91 79 GLY A O 1
ATOM 619 N N . ASN A 1 80 ? 27.456 -10.100 -14.783 1.00 61.31 80 ASN A N 1
ATOM 620 C CA . ASN A 1 80 ? 26.851 -9.197 -13.812 1.00 61.31 80 ASN A CA 1
ATOM 621 C C . ASN A 1 80 ? 25.877 -8.243 -14.509 1.00 61.31 80 ASN A C 1
ATOM 623 O O . ASN A 1 80 ? 26.183 -7.688 -15.565 1.00 61.31 80 ASN A O 1
ATOM 627 N N . ILE A 1 81 ? 24.713 -8.035 -13.895 1.00 60.41 81 ILE A N 1
ATOM 628 C CA . ILE A 1 81 ? 23.721 -7.054 -14.343 1.00 60.41 81 ILE A CA 1
ATOM 629 C C . ILE A 1 81 ? 24.367 -5.672 -14.197 1.00 60.41 81 ILE A C 1
ATOM 631 O O . ILE A 1 81 ? 24.698 -5.259 -13.084 1.00 60.41 81 ILE A O 1
ATOM 635 N N . LEU A 1 82 ? 24.596 -4.974 -15.314 1.00 59.16 82 LEU A N 1
ATOM 636 C CA . LEU A 1 82 ? 25.237 -3.647 -15.314 1.00 59.16 82 LEU A CA 1
ATOM 637 C C . LEU A 1 82 ? 24.364 -2.601 -14.603 1.00 59.16 82 LEU A C 1
ATOM 639 O O . LEU A 1 82 ? 24.861 -1.574 -14.150 1.00 59.16 82 LEU A O 1
ATOM 643 N N . GLU A 1 83 ? 23.078 -2.911 -14.466 1.00 54.47 83 GLU A N 1
ATOM 644 C CA . GLU A 1 83 ? 22.027 -2.103 -13.855 1.00 54.47 83 GLU A CA 1
ATOM 645 C C . GLU A 1 83 ? 21.714 -2.514 -12.399 1.00 54.47 83 GLU A C 1
ATOM 647 O O . GLU A 1 83 ? 20.737 -2.069 -11.815 1.00 54.47 83 GLU A O 1
ATOM 652 N N . ALA A 1 84 ? 22.555 -3.323 -11.741 1.00 50.56 84 ALA A N 1
ATOM 653 C CA . ALA A 1 84 ? 22.323 -3.789 -10.361 1.00 50.56 84 ALA A CA 1
ATOM 654 C C . ALA A 1 84 ? 22.409 -2.697 -9.260 1.00 50.56 84 ALA A C 1
ATOM 656 O O . ALA A 1 84 ? 22.479 -3.021 -8.075 1.00 50.56 84 ALA A O 1
ATOM 657 N N . GLY A 1 85 ? 22.430 -1.409 -9.615 1.00 49.38 85 GLY A N 1
ATOM 658 C CA . GLY A 1 85 ? 22.521 -0.297 -8.657 1.00 49.38 85 GLY A CA 1
ATOM 659 C C . GLY A 1 85 ? 21.807 0.993 -9.065 1.00 49.38 85 GLY A C 1
ATOM 660 O O . GLY A 1 85 ? 21.714 1.916 -8.259 1.00 49.38 85 GLY A O 1
ATOM 661 N N . LEU A 1 86 ? 21.283 1.063 -10.285 1.00 47.97 86 LEU A N 1
ATOM 662 C CA . LEU A 1 86 ? 20.440 2.148 -10.772 1.00 47.97 86 LEU A CA 1
ATOM 663 C C . LEU A 1 86 ? 19.187 1.455 -11.276 1.00 47.97 86 LEU A C 1
ATOM 665 O O . LEU A 1 86 ? 19.153 1.065 -12.432 1.00 47.97 86 LEU A O 1
ATOM 669 N N . GLY A 1 87 ? 18.245 1.195 -10.364 1.00 45.00 87 GLY A N 1
ATOM 670 C CA . GLY A 1 87 ? 17.003 0.497 -10.684 1.00 45.00 87 GLY A CA 1
ATOM 671 C C . GLY A 1 87 ? 16.401 1.043 -11.971 1.00 45.00 87 GLY A C 1
ATOM 672 O O . GLY A 1 87 ? 16.405 2.260 -12.192 1.00 45.00 87 GLY A O 1
ATOM 673 N N . SER A 1 88 ? 15.939 0.133 -12.823 1.00 47.28 88 SER A N 1
ATOM 674 C CA . SER A 1 88 ? 15.228 0.508 -14.036 1.00 47.28 88 SER A CA 1
ATOM 675 C C . SER A 1 88 ? 14.098 1.492 -13.675 1.00 47.28 88 SER A C 1
ATOM 677 O O . SER A 1 88 ? 13.546 1.407 -12.575 1.00 47.28 88 SER A O 1
ATOM 679 N N . PRO A 1 89 ? 13.741 2.461 -14.541 1.00 53.38 89 PRO A N 1
ATOM 680 C CA . PRO A 1 89 ? 12.745 3.491 -14.213 1.00 53.38 89 PRO A CA 1
ATOM 681 C C . PRO A 1 89 ? 11.384 2.932 -13.767 1.00 53.38 89 PRO A C 1
ATOM 683 O O . PRO A 1 89 ? 10.622 3.646 -13.116 1.00 53.38 89 PRO A O 1
ATOM 686 N N . ASP A 1 90 ? 11.115 1.669 -14.110 1.00 53.44 90 ASP A N 1
ATOM 687 C CA . ASP A 1 90 ? 9.897 0.929 -13.791 1.00 53.44 90 ASP A CA 1
ATOM 688 C C . ASP A 1 90 ? 10.060 -0.034 -12.589 1.00 53.44 90 ASP A C 1
ATOM 690 O O . ASP A 1 90 ? 9.064 -0.470 -12.010 1.00 53.44 90 ASP A O 1
ATOM 694 N N . GLU A 1 91 ? 11.287 -0.341 -12.145 1.00 54.16 91 GLU A N 1
ATOM 695 C CA . GLU A 1 91 ? 11.531 -1.107 -10.918 1.00 54.16 91 GLU A CA 1
ATOM 696 C C . GLU A 1 91 ? 11.584 -0.161 -9.718 1.00 54.16 91 GLU A C 1
ATOM 698 O O . GLU A 1 91 ? 12.615 0.406 -9.347 1.00 54.16 91 GLU A O 1
ATOM 703 N N . GLU A 1 92 ? 10.422 -0.000 -9.087 1.00 59.88 92 GLU A N 1
ATOM 704 C CA . GLU A 1 92 ? 10.285 0.724 -7.829 1.00 59.88 92 GLU A CA 1
ATOM 705 C C . GLU A 1 92 ? 11.347 0.224 -6.814 1.00 59.88 92 GLU A C 1
ATOM 707 O O . GLU A 1 92 ? 11.516 -0.986 -6.638 1.00 59.88 92 GLU A O 1
ATOM 712 N N . PRO A 1 93 ? 12.086 1.124 -6.127 1.00 64.94 93 PRO A N 1
ATOM 713 C CA . PRO A 1 93 ? 13.328 0.798 -5.400 1.00 64.94 93 PRO A CA 1
ATOM 714 C C . PRO A 1 93 ? 13.140 -0.198 -4.248 1.00 64.94 93 PRO A C 1
ATOM 716 O O . PRO A 1 93 ? 14.094 -0.764 -3.715 1.00 64.94 93 PRO A O 1
ATOM 719 N N . ILE A 1 94 ? 11.892 -0.399 -3.846 1.00 63.91 94 ILE A N 1
ATOM 720 C CA . ILE A 1 94 ? 11.460 -1.417 -2.915 1.00 63.91 94 ILE A CA 1
ATOM 721 C C . ILE A 1 94 ? 10.774 -2.489 -3.764 1.00 63.91 94 ILE A C 1
ATOM 723 O O . ILE A 1 94 ? 9.692 -2.257 -4.298 1.00 63.91 94 ILE A O 1
ATOM 727 N N . GLY A 1 95 ? 11.400 -3.664 -3.881 1.00 74.00 95 GLY A N 1
ATOM 728 C CA . GLY A 1 95 ? 10.850 -4.777 -4.657 1.00 74.00 95 GLY A CA 1
ATOM 729 C C . GLY A 1 95 ? 9.412 -5.160 -4.251 1.00 74.00 95 GLY A C 1
ATOM 730 O O . GLY A 1 95 ? 8.913 -4.731 -3.204 1.00 74.00 95 GLY A O 1
ATOM 731 N N . PRO A 1 96 ? 8.736 -6.033 -5.022 1.00 73.19 96 PRO A N 1
ATOM 732 C CA . PRO A 1 96 ? 7.284 -6.233 -4.935 1.00 73.19 96 PRO A CA 1
ATOM 733 C C . PRO A 1 96 ? 6.751 -6.553 -3.530 1.00 73.19 96 PRO A C 1
ATOM 735 O O . PRO A 1 96 ? 5.679 -6.092 -3.139 1.00 73.19 96 PRO A O 1
ATOM 738 N N . LEU A 1 97 ? 7.521 -7.313 -2.744 1.00 77.31 97 LEU A N 1
ATOM 739 C CA . LEU A 1 97 ? 7.181 -7.643 -1.360 1.00 77.31 97 LEU A CA 1
ATOM 740 C C . LEU A 1 97 ? 7.253 -6.434 -0.434 1.00 77.31 97 LEU A C 1
ATOM 742 O O . LEU A 1 97 ? 6.321 -6.189 0.329 1.00 77.31 97 LEU A O 1
ATOM 746 N N . GLY A 1 98 ? 8.345 -5.674 -0.495 1.00 81.44 98 GLY A N 1
ATOM 747 C CA . GLY A 1 98 ? 8.494 -4.506 0.361 1.00 81.44 98 GLY A CA 1
ATOM 748 C C . GLY A 1 98 ? 7.436 -3.455 0.038 1.00 81.44 98 GLY A C 1
ATOM 749 O O . GLY A 1 98 ? 6.959 -2.771 0.940 1.00 81.44 98 GLY A O 1
ATOM 750 N N . GLN A 1 99 ? 6.999 -3.395 -1.222 1.00 82.06 99 GLN A N 1
ATOM 751 C CA . GLN A 1 99 ? 6.006 -2.426 -1.635 1.00 82.06 99 GLN A CA 1
ATOM 752 C C . GLN A 1 99 ? 4.616 -2.833 -1.139 1.00 82.06 99 GLN A C 1
ATOM 754 O O . GLN A 1 99 ? 3.887 -2.015 -0.582 1.00 82.06 99 GLN A O 1
ATOM 759 N N . ALA A 1 100 ? 4.282 -4.125 -1.195 1.00 84.62 100 ALA A N 1
ATOM 760 C CA . ALA A 1 100 ? 3.075 -4.643 -0.556 1.00 84.62 100 ALA A CA 1
ATOM 761 C C . ALA A 1 100 ? 3.058 -4.398 0.965 1.00 84.62 100 ALA A C 1
ATOM 763 O O . ALA A 1 100 ? 2.024 -4.002 1.501 1.00 84.62 100 ALA A O 1
ATOM 764 N N . VAL A 1 101 ? 4.194 -4.572 1.658 1.00 87.19 101 VAL A N 1
ATOM 765 C CA . VAL A 1 101 ? 4.304 -4.275 3.099 1.00 87.19 101 VAL A CA 1
ATOM 766 C C . VAL A 1 101 ? 4.079 -2.790 3.366 1.00 87.19 101 VAL A C 1
ATOM 768 O O . VAL A 1 101 ? 3.280 -2.450 4.236 1.00 87.19 101 VAL A O 1
ATOM 771 N N . PHE A 1 102 ? 4.744 -1.911 2.614 1.00 88.56 102 PHE A N 1
ATOM 772 C CA . PHE A 1 102 ? 4.614 -0.465 2.770 1.00 88.56 102 PHE A CA 1
ATOM 773 C C . PHE A 1 102 ? 3.150 -0.026 2.662 1.00 88.56 102 PHE A C 1
ATOM 775 O O . PHE A 1 102 ? 2.612 0.601 3.575 1.00 88.56 102 PHE A O 1
ATOM 782 N N . TRP A 1 103 ? 2.465 -0.462 1.605 1.00 87.19 103 TRP A N 1
ATOM 783 C CA . TRP A 1 103 ? 1.055 -0.145 1.392 1.00 87.19 103 TRP A CA 1
ATOM 784 C C . TRP A 1 103 ? 0.126 -0.775 2.428 1.00 87.19 103 TRP A C 1
ATOM 786 O O . TRP A 1 103 ? -0.805 -0.109 2.882 1.00 87.19 103 TRP A O 1
ATOM 796 N N . ALA A 1 104 ? 0.376 -2.018 2.845 1.00 90.25 104 ALA A N 1
ATOM 797 C CA . ALA A 1 104 ? -0.416 -2.676 3.881 1.00 90.25 104 ALA A CA 1
ATOM 798 C C . ALA A 1 104 ? -0.313 -1.952 5.227 1.00 90.25 104 ALA A C 1
ATOM 800 O O . ALA A 1 104 ? -1.321 -1.787 5.913 1.00 90.25 104 ALA A O 1
ATOM 801 N N . VAL A 1 105 ? 0.878 -1.470 5.587 1.00 90.62 105 VAL A N 1
ATOM 802 C CA . VAL A 1 105 ? 1.094 -0.691 6.812 1.00 90.62 105 VAL A CA 1
ATOM 803 C C . VAL A 1 105 ? 0.414 0.675 6.711 1.00 90.62 105 VAL A C 1
ATOM 805 O O . VAL A 1 105 ? -0.295 1.065 7.638 1.00 90.62 105 VAL A O 1
ATOM 808 N N . SER A 1 106 ? 0.547 1.378 5.582 1.00 92.56 106 SER A N 1
ATOM 809 C CA . SER A 1 106 ? -0.136 2.659 5.354 1.00 92.56 106 SER A CA 1
ATOM 810 C C . SER A 1 106 ? -1.662 2.536 5.432 1.00 92.56 106 SER A C 1
ATOM 812 O O . SER A 1 106 ? -2.304 3.319 6.135 1.00 92.56 106 SER A O 1
ATOM 814 N N . LEU A 1 107 ? -2.257 1.534 4.773 1.00 90.31 107 LEU A N 1
ATOM 815 C CA . LEU A 1 107 ? -3.700 1.275 4.861 1.00 90.31 107 LEU A CA 1
ATOM 816 C C . LEU A 1 107 ? -4.117 0.766 6.244 1.00 90.31 107 LEU A C 1
ATOM 818 O O . LEU A 1 107 ? -5.198 1.114 6.710 1.00 90.31 107 LEU A O 1
ATOM 822 N N . GLY A 1 108 ? -3.276 -0.022 6.915 1.00 91.94 108 GLY A N 1
ATOM 823 C CA . GLY A 1 108 ? -3.514 -0.483 8.282 1.00 91.94 108 GLY A CA 1
ATOM 824 C C . GLY A 1 108 ? -3.608 0.678 9.272 1.00 91.94 108 GLY A C 1
ATOM 825 O O . GLY A 1 108 ? -4.511 0.698 10.107 1.00 91.94 108 GLY A O 1
ATOM 826 N N . MET A 1 109 ? -2.746 1.690 9.131 1.00 91.75 109 MET A N 1
ATOM 827 C CA . MET A 1 109 ? -2.833 2.924 9.919 1.00 91.75 109 MET A CA 1
ATOM 828 C C . MET A 1 109 ? -4.126 3.693 9.634 1.00 91.75 109 MET A C 1
ATOM 830 O O . MET A 1 109 ? -4.783 4.132 10.574 1.00 91.75 109 MET A O 1
ATOM 834 N N . LEU A 1 110 ? -4.527 3.819 8.364 1.00 92.56 110 LEU A N 1
ATOM 835 C CA . LEU A 1 110 ? -5.794 4.460 7.991 1.00 92.56 110 LEU A CA 1
ATOM 836 C C . LEU A 1 110 ? -7.013 3.696 8.534 1.00 92.56 110 LEU A C 1
ATOM 838 O O . LEU A 1 110 ? -7.969 4.300 9.012 1.00 92.56 110 LEU A O 1
ATOM 842 N N . HIS A 1 111 ? -6.986 2.364 8.476 1.00 90.25 111 HIS A N 1
ATOM 843 C CA . HIS A 1 111 ? -8.045 1.523 9.024 1.00 90.25 111 HIS A CA 1
ATOM 844 C C . HIS A 1 111 ? -8.170 1.715 10.536 1.00 90.25 111 HIS A C 1
ATOM 846 O O . HIS A 1 111 ? -9.274 1.887 11.042 1.00 90.25 111 HIS A O 1
ATOM 852 N N . PHE A 1 112 ? -7.036 1.741 11.239 1.00 91.50 112 PHE A N 1
ATOM 853 C CA . PHE A 1 112 ? -6.988 1.983 12.6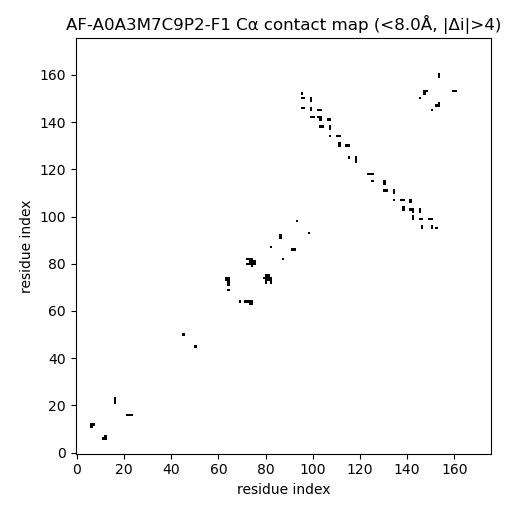75 1.00 91.50 112 PHE A CA 1
ATOM 854 C C . PHE A 1 112 ? -7.546 3.362 13.047 1.00 91.50 112 PHE A C 1
ATOM 856 O O . PHE A 1 112 ? -8.369 3.464 13.955 1.00 91.50 112 PHE A O 1
ATOM 863 N N . THR A 1 113 ? -7.145 4.425 12.341 1.00 93.00 113 THR A N 1
ATOM 864 C CA . THR A 1 113 ? -7.642 5.781 12.626 1.00 93.00 113 THR A CA 1
ATOM 865 C C . THR A 1 113 ? -9.132 5.917 12.334 1.00 93.00 113 THR A C 1
ATOM 867 O O . THR A 1 113 ? -9.843 6.533 13.127 1.00 93.00 113 THR A O 1
ATOM 870 N N . LEU A 1 114 ? -9.622 5.310 11.249 1.00 90.50 114 LEU A N 1
ATOM 871 C CA . LEU A 1 114 ? -11.049 5.273 10.936 1.00 90.50 114 LEU A CA 1
ATOM 872 C C . LEU A 1 114 ? -11.830 4.510 12.010 1.00 90.50 114 LEU A C 1
ATOM 874 O O . LEU A 1 114 ? -12.882 4.984 12.430 1.00 90.50 114 LEU A O 1
ATOM 878 N N . ASP A 1 115 ? -11.311 3.380 12.499 1.00 90.38 115 ASP A N 1
ATOM 879 C CA . ASP A 1 115 ? -11.971 2.608 13.556 1.00 90.38 115 ASP A CA 1
ATOM 880 C C . ASP A 1 115 ? -12.096 3.441 14.839 1.00 90.38 115 ASP A C 1
ATOM 882 O O . ASP A 1 115 ? -13.185 3.573 15.392 1.00 90.38 115 ASP A O 1
ATOM 886 N N . VAL A 1 116 ? -11.021 4.119 15.251 1.00 90.69 116 VAL A N 1
ATOM 887 C CA . VAL A 1 116 ? -11.042 5.032 16.407 1.00 90.69 116 VAL A CA 1
ATOM 888 C C . VAL A 1 116 ? -12.040 6.181 16.212 1.00 90.69 116 VAL A C 1
ATOM 890 O O . VAL A 1 116 ? -12.756 6.532 17.151 1.00 90.69 116 VAL A O 1
ATOM 893 N N . LEU A 1 117 ? -12.127 6.753 15.006 1.00 92.88 117 LEU A N 1
ATOM 894 C CA . LEU A 1 117 ? -13.077 7.826 14.703 1.00 92.88 117 LEU A CA 1
ATOM 895 C C . LEU A 1 117 ? -14.531 7.350 14.831 1.00 92.88 117 LEU A C 1
ATOM 897 O O . LEU A 1 117 ? -15.356 8.067 15.390 1.00 92.88 117 LEU A O 1
ATOM 901 N N . VAL A 1 118 ? -14.840 6.140 14.360 1.00 91.25 118 VAL A N 1
ATOM 902 C CA . VAL A 1 118 ? -16.184 5.550 14.455 1.00 91.25 118 VAL A CA 1
ATOM 903 C C . VAL A 1 118 ? -16.610 5.405 15.919 1.00 91.25 118 VAL A C 1
ATOM 905 O O . VAL A 1 118 ? -17.711 5.824 16.273 1.00 91.25 118 VAL A O 1
ATOM 908 N N . TYR A 1 119 ? -15.731 4.919 16.802 1.00 89.44 119 TYR A N 1
ATOM 909 C CA . TYR A 1 119 ? -16.035 4.838 18.240 1.00 89.44 119 TYR A CA 1
ATOM 910 C C . TYR A 1 119 ? -16.350 6.211 18.856 1.00 89.44 119 TYR A C 1
ATOM 912 O O . TYR A 1 119 ? -17.279 6.329 19.657 1.00 89.44 119 TYR A O 1
ATOM 920 N N . GLN A 1 120 ? -15.622 7.253 18.441 1.00 88.12 120 GLN A N 1
ATOM 921 C CA . GLN A 1 120 ? -15.861 8.630 18.888 1.00 88.12 120 GLN A CA 1
ATOM 922 C C . GLN A 1 120 ? -17.181 9.197 18.343 1.00 88.12 120 GLN A C 1
ATOM 924 O O . GLN A 1 120 ? -17.910 9.865 19.072 1.00 88.12 120 GLN A O 1
ATOM 929 N N . GLN A 1 121 ? -17.524 8.911 17.083 1.00 90.06 121 GLN A N 1
ATOM 930 C CA . GLN A 1 121 ? -18.756 9.392 16.447 1.00 90.06 121 GLN A CA 1
ATOM 931 C C . GLN A 1 121 ? -20.023 8.771 17.045 1.00 90.06 121 GLN A C 1
ATOM 933 O O . GLN A 1 121 ? -21.042 9.451 17.146 1.00 90.06 121 GLN A O 1
ATOM 938 N N . TYR A 1 122 ? -19.963 7.504 17.461 1.00 91.56 122 TYR A N 1
ATOM 939 C CA . TYR A 1 122 ? -21.096 6.803 18.074 1.00 91.56 122 TYR A CA 1
ATOM 940 C C . TYR A 1 122 ? -21.127 6.887 19.607 1.00 91.56 122 TYR A C 1
ATOM 942 O O . TYR A 1 122 ? -21.989 6.258 20.219 1.00 91.56 122 TYR A O 1
ATOM 950 N N . ALA A 1 123 ? -20.219 7.652 20.230 1.00 83.94 123 ALA A N 1
ATOM 951 C CA . ALA A 1 123 ? -20.102 7.783 21.686 1.00 83.94 123 ALA A CA 1
ATOM 952 C C . ALA A 1 123 ? -20.063 6.422 22.419 1.00 83.94 123 ALA A C 1
ATOM 954 O O . ALA A 1 123 ? -20.668 6.248 23.477 1.00 83.94 123 ALA A O 1
ATOM 955 N N . GLN A 1 124 ? -19.371 5.440 21.835 1.00 83.44 124 GLN A N 1
ATOM 956 C CA . GLN A 1 124 ? -19.204 4.108 22.416 1.00 83.44 124 GLN A CA 1
ATOM 957 C C . GLN A 1 124 ? -17.932 4.041 23.269 1.00 83.44 124 GLN A C 1
ATOM 959 O O . GLN A 1 124 ? -16.951 4.735 23.001 1.00 83.44 124 GLN A O 1
ATOM 964 N N . GLU A 1 125 ? -17.916 3.170 24.282 1.00 83.44 125 GLU A N 1
ATOM 965 C CA . GLU A 1 125 ? -16.701 2.920 25.061 1.00 83.44 125 GLU A CA 1
ATOM 966 C C . GLU A 1 125 ? -15.598 2.314 24.177 1.00 83.44 125 GLU A C 1
ATOM 968 O O . GLU A 1 125 ? -15.809 1.337 23.453 1.00 83.44 125 GLU A O 1
ATOM 973 N N . ILE A 1 126 ? -14.402 2.907 24.231 1.00 83.56 126 ILE A N 1
ATOM 974 C CA . ILE A 1 126 ? -13.272 2.513 23.386 1.00 83.56 126 ILE A CA 1
ATOM 975 C C . ILE A 1 126 ? -12.645 1.233 23.941 1.00 83.56 126 ILE A C 1
ATOM 977 O O . ILE A 1 126 ? -11.831 1.253 24.868 1.00 83.56 126 ILE A O 1
ATOM 981 N N . LEU A 1 127 ? -12.986 0.103 23.327 1.00 86.50 127 LEU A N 1
ATOM 982 C CA . LEU A 1 127 ? -12.372 -1.190 23.616 1.00 86.50 127 LEU A CA 1
ATOM 983 C C . LEU A 1 127 ? -11.058 -1.346 22.838 1.00 86.50 127 LEU A C 1
ATOM 985 O O . LEU A 1 127 ? -11.008 -1.999 21.795 1.00 86.50 127 LEU A O 1
ATOM 989 N N . TRP A 1 128 ? -9.969 -0.783 23.366 1.00 86.75 128 TRP A N 1
ATOM 990 C CA . TRP A 1 128 ? -8.639 -0.817 22.736 1.00 86.75 128 TRP A CA 1
ATOM 991 C C . TRP A 1 128 ? -8.200 -2.222 22.309 1.00 86.75 128 TRP A C 1
ATOM 993 O O . TRP A 1 128 ? -7.731 -2.415 21.189 1.00 86.75 128 TRP A O 1
ATOM 1003 N N . THR A 1 129 ? -8.412 -3.229 23.158 1.00 88.50 129 THR A N 1
ATOM 1004 C CA . THR A 1 129 ? -8.055 -4.622 22.852 1.00 88.50 129 THR A CA 1
ATOM 1005 C C . THR A 1 129 ? -8.806 -5.159 21.632 1.00 88.50 129 THR A C 1
ATOM 1007 O O . THR A 1 129 ? -8.229 -5.895 20.831 1.00 88.50 129 THR A O 1
ATOM 1010 N N . ALA A 1 130 ? -10.074 -4.781 21.459 1.00 86.50 130 ALA A N 1
ATOM 1011 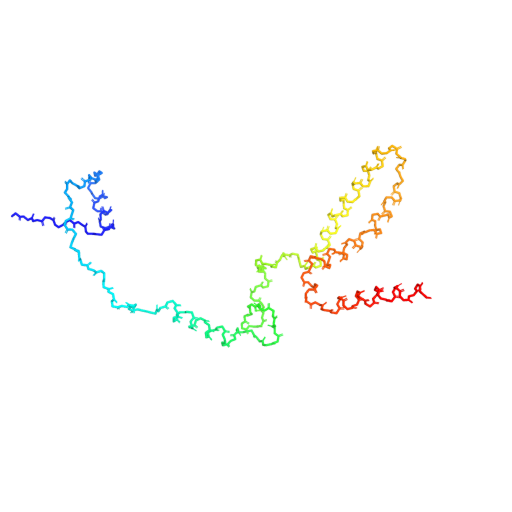C CA . ALA A 1 130 ? -10.874 -5.199 20.313 1.00 86.50 130 ALA A CA 1
ATOM 1012 C C . ALA A 1 130 ? -10.397 -4.518 19.021 1.00 86.50 130 ALA A C 1
ATOM 1014 O O . ALA A 1 130 ? -10.238 -5.195 18.005 1.00 86.50 130 ALA A O 1
ATOM 1015 N N . ILE A 1 131 ? -10.091 -3.217 19.084 1.00 85.81 131 ILE A N 1
ATOM 1016 C CA . ILE A 1 131 ? -9.587 -2.424 17.950 1.00 85.81 131 ILE A CA 1
ATOM 1017 C C . ILE A 1 131 ? -8.242 -2.972 17.467 1.00 85.81 131 ILE A C 1
ATOM 1019 O O . ILE A 1 131 ? -8.067 -3.246 16.277 1.00 85.81 131 ILE A O 1
ATOM 1023 N N . PHE A 1 132 ? -7.303 -3.213 18.389 1.00 88.81 132 PHE A N 1
ATOM 1024 C CA . PHE A 1 132 ? -6.015 -3.815 18.047 1.00 88.81 132 PHE A CA 1
ATOM 1025 C C . PHE A 1 132 ? -6.200 -5.201 17.438 1.00 88.81 132 PHE A C 1
ATOM 1027 O O . PHE A 1 132 ? -5.663 -5.472 16.367 1.00 88.81 132 PHE A O 1
ATOM 1034 N N . ARG A 1 133 ? -7.006 -6.067 18.062 1.00 90.00 133 ARG A N 1
ATOM 1035 C CA . ARG A 1 133 ? -7.244 -7.420 17.547 1.00 90.00 133 ARG A CA 1
ATOM 1036 C C . ARG A 1 133 ? -7.841 -7.396 16.142 1.00 90.00 133 ARG A C 1
ATOM 1038 O O . ARG A 1 133 ? -7.395 -8.159 15.290 1.00 90.00 133 ARG A O 1
ATOM 1045 N N . ARG A 1 134 ? -8.811 -6.522 15.877 1.00 86.69 134 ARG A N 1
ATOM 1046 C CA . ARG A 1 134 ? -9.458 -6.400 14.565 1.00 86.69 134 ARG A CA 1
ATOM 1047 C C . ARG A 1 134 ? -8.505 -5.845 13.508 1.00 86.69 134 ARG A C 1
ATOM 1049 O O . ARG A 1 134 ? -8.408 -6.426 12.430 1.00 86.69 134 ARG A O 1
ATOM 1056 N N . THR A 1 135 ? -7.736 -4.813 13.845 1.00 88.81 135 THR A N 1
ATOM 1057 C CA . THR A 1 135 ? -6.727 -4.225 12.949 1.00 88.81 135 THR A CA 1
ATOM 1058 C C . THR A 1 135 ? -5.635 -5.240 12.601 1.00 88.81 135 THR A C 1
ATOM 1060 O O . THR A 1 135 ? -5.313 -5.424 11.430 1.00 88.81 135 THR A O 1
ATOM 1063 N N . PHE A 1 136 ? -5.115 -5.972 13.592 1.00 89.94 136 PHE A N 1
ATOM 1064 C CA . PHE A 1 136 ? -4.108 -7.014 13.368 1.00 89.94 136 PHE A CA 1
ATOM 1065 C C . PHE A 1 136 ? -4.654 -8.232 12.619 1.00 89.94 136 PHE A C 1
ATOM 1067 O O . PHE A 1 136 ? -3.916 -8.841 11.854 1.00 89.94 136 PHE A O 1
ATOM 1074 N N . THR A 1 137 ? -5.932 -8.578 12.797 1.00 90.50 137 THR A N 1
ATOM 1075 C CA . THR A 1 137 ? -6.570 -9.660 12.025 1.00 90.50 137 THR A CA 1
ATOM 1076 C C . THR A 1 137 ? -6.803 -9.240 10.568 1.00 90.50 137 THR A C 1
ATOM 1078 O O . THR A 1 137 ? -6.681 -10.063 9.665 1.00 90.50 137 THR A O 1
ATOM 1081 N N . GLY A 1 138 ? -7.098 -7.958 10.320 1.00 87.94 138 GLY A N 1
ATOM 1082 C CA . GLY A 1 138 ? -7.293 -7.400 8.978 1.00 87.94 138 GLY A CA 1
ATOM 1083 C C . GLY A 1 138 ? -5.996 -7.116 8.212 1.00 87.94 138 GLY A C 1
ATOM 1084 O O . GLY A 1 138 ? -5.982 -7.210 6.987 1.00 87.94 138 GLY A O 1
ATOM 1085 N N . LEU A 1 139 ? -4.896 -6.823 8.910 1.00 89.62 139 LEU A N 1
ATOM 1086 C CA . LEU A 1 139 ? -3.580 -6.545 8.319 1.00 89.62 139 LEU A CA 1
ATOM 1087 C C . LEU A 1 139 ? -3.063 -7.621 7.342 1.00 89.62 139 LEU A C 1
ATOM 1089 O O . LEU A 1 139 ? -2.681 -7.248 6.233 1.00 89.62 139 LEU A O 1
ATOM 1093 N N . PRO A 1 140 ? -3.057 -8.930 7.668 1.00 88.56 140 PRO A N 1
ATOM 1094 C CA . PRO A 1 140 ? -2.596 -9.956 6.731 1.00 88.56 140 PRO A CA 1
ATOM 1095 C C . PRO A 1 140 ? -3.521 -10.094 5.515 1.00 88.56 140 PRO A C 1
ATOM 1097 O O . PRO A 1 140 ? -3.051 -10.385 4.419 1.00 88.56 140 PRO A O 1
ATOM 1100 N N . ILE A 1 141 ? -4.823 -9.841 5.685 1.00 89.19 141 ILE A N 1
ATOM 1101 C CA . ILE A 1 141 ? -5.802 -9.861 4.591 1.00 89.19 141 ILE A CA 1
ATOM 1102 C C . ILE A 1 141 ? -5.530 -8.693 3.639 1.00 89.19 141 ILE A C 1
ATOM 1104 O O . ILE A 1 141 ? -5.448 -8.889 2.431 1.00 89.19 141 ILE A O 1
ATOM 1108 N N . LEU A 1 142 ? -5.332 -7.490 4.183 1.00 86.75 142 LEU A N 1
ATOM 1109 C CA . LEU A 1 142 ? -4.943 -6.304 3.419 1.00 86.75 142 LEU A CA 1
ATOM 1110 C C . LEU A 1 142 ? -3.609 -6.504 2.701 1.00 86.75 142 LEU A C 1
ATOM 1112 O O . LEU A 1 142 ? -3.503 -6.177 1.524 1.00 86.75 142 LEU A O 1
ATOM 1116 N N . PHE A 1 143 ? -2.619 -7.082 3.380 1.00 87.06 143 PHE A N 1
ATOM 1117 C CA . PHE A 1 143 ? -1.334 -7.418 2.776 1.00 87.06 143 PHE A CA 1
ATOM 1118 C C . PHE A 1 143 ? -1.499 -8.368 1.590 1.00 87.06 143 PHE A C 1
ATOM 1120 O O . PHE A 1 143 ? -0.973 -8.086 0.518 1.00 87.06 143 PHE A O 1
ATOM 1127 N N . LEU A 1 144 ? -2.271 -9.446 1.746 1.00 85.12 144 LEU A N 1
ATOM 1128 C CA . LEU A 1 144 ? -2.528 -10.397 0.667 1.00 85.12 144 LEU A CA 1
ATOM 1129 C C . LEU A 1 144 ? -3.273 -9.738 -0.499 1.00 85.12 144 LEU A C 1
ATOM 1131 O O . LEU A 1 144 ? -2.888 -9.936 -1.646 1.00 85.12 144 LEU A O 1
ATOM 1135 N N . LEU A 1 145 ? -4.296 -8.926 -0.221 1.00 84.19 145 LEU A N 1
ATOM 1136 C CA . LEU A 1 145 ? -5.050 -8.204 -1.250 1.00 84.19 145 LEU A CA 1
ATOM 1137 C C . LEU A 1 145 ? -4.163 -7.235 -2.032 1.00 84.19 145 LEU A C 1
ATOM 1139 O O . LEU A 1 145 ? -4.211 -7.216 -3.256 1.00 84.19 145 LEU A O 1
ATOM 1143 N N . ILE A 1 146 ? -3.335 -6.452 -1.342 1.00 85.12 146 ILE A N 1
ATOM 1144 C CA . ILE A 1 146 ? -2.423 -5.497 -1.977 1.00 85.12 146 ILE A CA 1
ATOM 1145 C C . ILE A 1 146 ? -1.345 -6.239 -2.757 1.00 85.12 146 ILE A C 1
ATOM 1147 O O . ILE A 1 146 ? -1.041 -5.859 -3.884 1.00 85.12 146 ILE A O 1
ATOM 1151 N N . PHE A 1 147 ? -0.793 -7.309 -2.189 1.00 82.56 147 PHE A N 1
ATOM 1152 C CA . PHE A 1 147 ? 0.163 -8.150 -2.887 1.00 82.56 147 PHE A CA 1
ATOM 1153 C C . PHE A 1 147 ? -0.455 -8.705 -4.173 1.00 82.56 147 PHE A C 1
ATOM 1155 O O . PHE A 1 147 ? 0.132 -8.550 -5.230 1.00 82.56 147 PHE A O 1
ATOM 1162 N N . MET A 1 148 ? -1.672 -9.246 -4.127 1.00 76.44 148 MET A N 1
ATOM 1163 C CA . MET A 1 148 ? -2.314 -9.826 -5.308 1.00 76.44 148 MET A CA 1
ATOM 1164 C C . MET A 1 148 ? -2.757 -8.781 -6.346 1.00 76.44 148 MET A C 1
ATOM 1166 O O . MET A 1 148 ? -2.745 -9.071 -7.535 1.00 76.44 148 MET A O 1
ATOM 1170 N N . LEU A 1 149 ? -3.182 -7.589 -5.914 1.00 76.00 149 LEU A N 1
ATOM 1171 C CA . LEU A 1 149 ? -3.757 -6.574 -6.804 1.00 76.00 149 LEU A CA 1
ATOM 1172 C C . LEU A 1 149 ? -2.709 -5.620 -7.387 1.00 76.00 149 LEU A C 1
ATOM 1174 O O . LEU A 1 149 ? -2.891 -5.113 -8.489 1.00 76.00 149 LEU A O 1
ATOM 1178 N N . ARG A 1 150 ? -1.640 -5.335 -6.636 1.00 69.56 150 ARG A N 1
ATOM 1179 C CA . ARG A 1 150 ? -0.605 -4.368 -7.025 1.00 69.56 150 ARG A CA 1
ATOM 1180 C C . ARG A 1 150 ? 0.669 -5.033 -7.515 1.00 69.56 150 ARG A C 1
ATOM 1182 O O . ARG A 1 150 ? 1.377 -4.450 -8.328 1.00 69.56 150 ARG A O 1
ATOM 1189 N N . SER A 1 151 ? 1.007 -6.212 -7.004 1.00 66.75 151 SER A N 1
ATOM 1190 C CA . SER A 1 151 ? 2.164 -6.903 -7.539 1.00 66.75 151 SER A CA 1
ATOM 1191 C C . SER A 1 151 ? 1.801 -7.468 -8.909 1.00 66.75 151 SER A C 1
ATOM 1193 O O . SER A 1 151 ? 0.954 -8.352 -9.012 1.00 66.75 151 SER A O 1
ATOM 1195 N N . GLU A 1 152 ? 2.521 -7.045 -9.949 1.00 54.97 152 GLU A N 1
ATOM 1196 C CA . GLU A 1 152 ? 2.536 -7.700 -11.271 1.00 54.97 152 GLU A CA 1
ATOM 1197 C C . GLU A 1 152 ? 2.879 -9.209 -11.197 1.00 54.97 152 GLU A C 1
ATOM 1199 O O . GLU A 1 152 ? 2.824 -9.938 -12.186 1.00 54.97 152 GLU A O 1
ATOM 1204 N N . THR A 1 153 ? 3.184 -9.735 -10.003 1.00 52.53 153 THR A N 1
ATOM 1205 C CA . THR A 1 153 ? 3.258 -11.173 -9.736 1.00 52.53 153 THR A CA 1
ATOM 1206 C C . THR A 1 153 ? 1.952 -11.928 -9.993 1.00 52.53 153 THR A C 1
ATOM 1208 O O . THR A 1 153 ? 2.021 -13.136 -10.217 1.00 52.53 153 THR A O 1
ATOM 1211 N N . ALA A 1 154 ? 0.785 -11.273 -10.034 1.00 49.72 154 ALA A N 1
ATOM 1212 C CA . ALA A 1 154 ? -0.464 -11.935 -10.424 1.00 49.72 154 ALA A CA 1
ATOM 1213 C C . ALA A 1 154 ? -0.482 -12.369 -11.903 1.00 49.72 154 ALA A C 1
ATOM 1215 O O . ALA A 1 154 ? -1.007 -13.443 -12.204 1.00 49.72 154 ALA A O 1
ATOM 1216 N N . ASP A 1 155 ? 0.157 -11.606 -12.796 1.00 53.50 155 ASP A N 1
ATOM 1217 C CA . ASP A 1 155 ? 0.354 -12.015 -14.195 1.00 53.50 155 ASP A CA 1
ATOM 1218 C C . ASP A 1 155 ? 1.560 -12.954 -14.353 1.00 53.50 155 ASP A C 1
ATOM 1220 O O . ASP A 1 155 ? 1.559 -13.830 -15.218 1.00 53.50 155 ASP A O 1
ATOM 1224 N N . ARG A 1 156 ? 2.563 -12.852 -13.468 1.00 53.88 156 ARG A N 1
ATOM 1225 C CA . ARG A 1 156 ? 3.765 -13.707 -13.498 1.00 53.88 156 ARG A CA 1
ATOM 1226 C C . ARG A 1 156 ? 3.550 -15.117 -12.920 1.00 53.88 156 ARG A C 1
ATOM 1228 O O . ARG A 1 156 ? 4.290 -16.031 -13.278 1.00 53.88 156 ARG A O 1
ATOM 1235 N N . PHE A 1 157 ? 2.550 -15.338 -12.059 1.00 58.44 157 PHE A N 1
ATOM 1236 C CA . PHE A 1 157 ? 2.285 -16.644 -11.436 1.00 58.44 157 PHE A CA 1
ATOM 1237 C C . PHE A 1 157 ? 0.843 -17.136 -11.669 1.00 58.44 157 PHE A C 1
ATOM 1239 O O . PHE A 1 157 ? 0.004 -17.044 -10.765 1.00 58.44 157 PHE A O 1
ATOM 1246 N N . PRO A 1 158 ? 0.550 -17.784 -12.818 1.00 59.50 158 PRO A N 1
ATOM 1247 C CA . PRO A 1 158 ? -0.755 -18.415 -13.078 1.00 59.50 158 PRO A CA 1
ATOM 1248 C C . PRO A 1 158 ? -1.163 -19.426 -11.990 1.00 59.50 158 PRO A C 1
ATOM 1250 O O . PRO A 1 158 ? -2.354 -19.646 -11.749 1.00 59.50 158 PRO A O 1
ATOM 1253 N N . ASN A 1 159 ? -0.178 -19.985 -11.283 1.00 58.66 159 ASN A N 1
ATOM 1254 C CA . ASN A 1 159 ? -0.360 -20.942 -10.197 1.00 58.66 159 ASN A CA 1
ATOM 1255 C C . ASN A 1 159 ? -1.021 -20.320 -8.956 1.00 58.66 159 ASN A C 1
ATOM 1257 O O . ASN A 1 159 ? -1.782 -21.002 -8.280 1.00 58.66 159 ASN A O 1
ATOM 1261 N N . VAL A 1 160 ? -0.805 -19.031 -8.657 1.00 64.00 160 VAL A N 1
ATOM 1262 C CA . VAL A 1 160 ? -1.436 -18.370 -7.493 1.00 64.00 160 VAL A CA 1
ATOM 1263 C C . VAL A 1 160 ? -2.941 -18.233 -7.711 1.00 64.00 160 VAL A C 1
ATOM 1265 O O . VAL A 1 160 ? -3.729 -18.518 -6.811 1.00 64.00 160 VAL A O 1
ATOM 1268 N N . ARG A 1 161 ? -3.354 -17.896 -8.938 1.00 60.06 161 ARG A N 1
ATOM 1269 C CA . ARG A 1 161 ? -4.767 -17.859 -9.331 1.00 60.06 161 ARG A CA 1
ATOM 1270 C C . ARG A 1 161 ? -5.413 -19.247 -9.251 1.00 60.06 161 ARG A C 1
ATOM 1272 O O . ARG A 1 161 ? -6.525 -19.375 -8.750 1.00 60.06 161 ARG A O 1
ATOM 1279 N N . GLN A 1 162 ? -4.710 -20.290 -9.694 1.00 71.81 162 GLN A N 1
ATOM 1280 C CA . GLN A 1 162 ? -5.184 -21.675 -9.585 1.00 71.81 162 GLN A CA 1
ATOM 1281 C C . GLN A 1 162 ? -5.301 -22.140 -8.127 1.00 71.81 162 GLN A C 1
ATOM 1283 O O . GLN A 1 162 ? -6.298 -22.762 -7.772 1.00 71.81 162 GLN A O 1
ATOM 1288 N N . VAL A 1 163 ? -4.340 -21.793 -7.266 1.00 73.75 163 VAL A N 1
ATOM 1289 C CA . VAL A 1 163 ? -4.382 -22.101 -5.827 1.00 73.75 163 VAL A CA 1
ATOM 1290 C C . VAL A 1 163 ? -5.508 -21.335 -5.132 1.00 73.75 163 VAL A C 1
ATOM 1292 O O . VAL A 1 163 ? -6.219 -21.915 -4.318 1.00 73.75 163 VAL A O 1
ATOM 1295 N N . PHE A 1 164 ? -5.739 -20.070 -5.487 1.00 72.69 164 PHE A N 1
ATOM 1296 C CA . PHE A 1 164 ? -6.879 -19.306 -4.981 1.00 72.69 164 PHE A CA 1
ATOM 1297 C C . PHE A 1 164 ? -8.215 -19.959 -5.367 1.00 72.69 164 PHE A C 1
ATOM 1299 O O . PHE A 1 164 ? -9.052 -20.181 -4.494 1.00 72.69 164 PHE A O 1
ATOM 1306 N N . TYR A 1 165 ? -8.404 -20.349 -6.635 1.00 76.44 165 TYR A N 1
ATOM 1307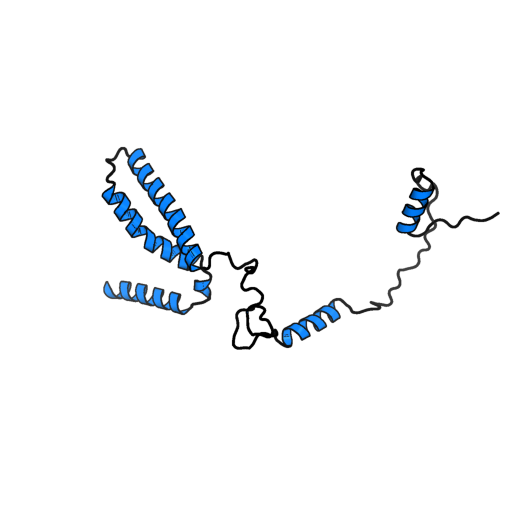 C CA . TYR A 1 165 ? -9.611 -21.071 -7.056 1.00 76.44 165 TYR A CA 1
ATOM 130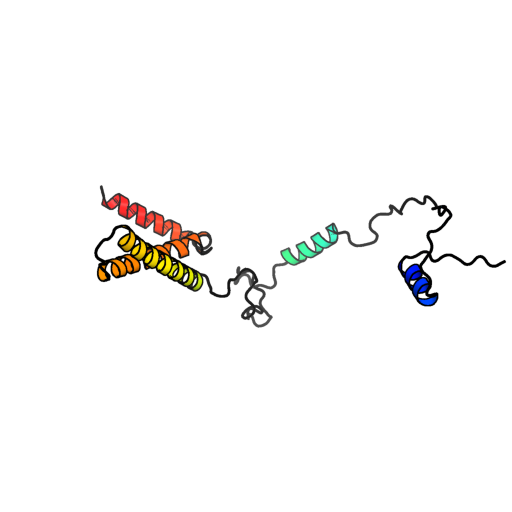8 C C . TYR A 1 165 ? -9.744 -22.449 -6.403 1.00 76.44 165 TYR A C 1
ATOM 1310 O O . TYR A 1 165 ? -10.858 -22.848 -6.072 1.00 76.44 165 TYR A O 1
ATOM 1318 N N . LEU A 1 166 ? -8.637 -23.156 -6.165 1.00 76.69 166 LEU A N 1
ATOM 1319 C CA . LEU A 1 166 ? -8.633 -24.426 -5.440 1.00 76.69 166 LEU A CA 1
ATOM 1320 C C . LEU A 1 166 ? -9.095 -24.233 -3.988 1.00 76.69 166 LEU A C 1
ATOM 1322 O O . LEU A 1 166 ? -9.947 -24.977 -3.516 1.00 76.69 166 LEU A O 1
ATOM 1326 N N . VAL A 1 167 ? -8.570 -23.224 -3.289 1.00 79.00 167 VAL A N 1
ATOM 1327 C CA . VAL A 1 167 ? -8.925 -22.932 -1.891 1.00 79.00 167 VAL A CA 1
ATOM 1328 C C . VAL A 1 167 ? -10.374 -22.462 -1.780 1.00 79.00 167 VAL A C 1
ATOM 1330 O O . VAL A 1 167 ? -11.111 -22.960 -0.933 1.00 79.00 167 VAL A O 1
ATOM 1333 N N . VAL A 1 168 ? -10.814 -21.556 -2.656 1.00 77.25 168 VAL A N 1
ATOM 1334 C CA . VAL A 1 168 ? -12.211 -21.097 -2.701 1.00 77.25 168 VAL A CA 1
ATOM 1335 C C . VAL A 1 168 ? -13.155 -22.249 -3.060 1.00 77.25 168 VAL A C 1
ATOM 1337 O O . VAL A 1 168 ? -14.176 -22.421 -2.400 1.00 77.25 168 VAL A O 1
ATOM 1340 N N . GLY A 1 169 ? -12.801 -23.086 -4.039 1.00 75.19 169 GLY A N 1
ATOM 1341 C CA . GLY A 1 169 ? -13.583 -24.264 -4.419 1.00 75.19 169 GLY A CA 1
ATOM 1342 C C . GLY A 1 169 ? -13.658 -25.317 -3.312 1.00 75.19 169 GLY A C 1
ATOM 1343 O O . GLY A 1 169 ? -14.724 -25.873 -3.064 1.00 75.19 169 GLY A O 1
ATOM 1344 N N . HIS A 1 170 ? -12.563 -25.551 -2.587 1.00 76.88 170 HIS A N 1
ATOM 1345 C CA . HIS A 1 170 ? -12.537 -26.477 -1.455 1.00 76.88 170 HIS A CA 1
ATOM 1346 C C . HIS A 1 170 ? -13.359 -25.962 -0.264 1.00 76.88 170 HIS A C 1
ATOM 1348 O O . HIS A 1 170 ? -14.084 -26.726 0.368 1.00 76.88 170 HIS A O 1
ATOM 1354 N N . LEU A 1 171 ? -13.314 -24.654 0.007 1.00 73.19 171 LEU A N 1
ATOM 1355 C CA . LEU A 1 171 ? -14.136 -24.023 1.043 1.00 73.19 171 LEU A CA 1
ATOM 1356 C C . LEU A 1 171 ? -15.631 -24.009 0.691 1.00 73.19 171 LEU A C 1
ATOM 1358 O O . LEU A 1 171 ? -16.462 -24.068 1.596 1.00 73.19 171 LEU A O 1
ATOM 1362 N N . GLN A 1 172 ? -15.975 -23.952 -0.597 1.00 67.56 172 GLN A N 1
ATOM 1363 C CA . GLN A 1 172 ? -17.355 -24.063 -1.067 1.00 67.56 172 GLN A CA 1
ATOM 1364 C C . GLN A 1 172 ? -17.853 -25.517 -1.005 1.00 67.56 172 GLN A C 1
ATOM 1366 O O . GLN A 1 172 ? -18.962 -25.752 -0.543 1.00 67.56 172 GLN A O 1
ATOM 1371 N N . GLY A 1 173 ? -17.017 -26.492 -1.383 1.00 62.12 173 GLY A N 1
ATOM 1372 C CA . GLY A 1 173 ? -17.357 -27.922 -1.356 1.00 62.12 173 GLY A CA 1
ATOM 1373 C C . GLY A 1 173 ? -17.350 -28.575 0.032 1.00 62.12 173 GLY A C 1
ATOM 1374 O O . GLY A 1 173 ? -17.798 -29.702 0.169 1.00 62.12 173 GLY A O 1
ATOM 1375 N N . SER A 1 174 ? -16.851 -27.891 1.066 1.00 57.44 174 SER A N 1
ATOM 1376 C CA . SER A 1 174 ? -16.928 -28.341 2.467 1.00 57.44 174 SER A CA 1
ATOM 1377 C C . SER A 1 174 ? -18.223 -27.903 3.174 1.00 57.44 174 SER A C 1
ATOM 1379 O O . SER A 1 174 ? -18.390 -28.183 4.364 1.00 57.44 174 SER A O 1
ATOM 1381 N N . ARG A 1 175 ? -19.090 -27.143 2.495 1.00 52.91 175 ARG A N 1
ATOM 1382 C CA . ARG A 1 175 ? -20.351 -26.614 3.041 1.00 52.91 175 ARG A CA 1
ATOM 1383 C C . ARG A 1 175 ? -21.609 -27.319 2.520 1.00 52.91 175 ARG A C 1
ATOM 1385 O O . ARG A 1 175 ? -22.688 -26.955 2.984 1.00 52.91 175 ARG A O 1
ATOM 1392 N N . ASP A 1 176 ? -21.447 -28.315 1.653 1.00 47.97 176 ASP A N 1
ATOM 1393 C CA . ASP A 1 176 ? -22.481 -29.266 1.220 1.00 47.97 176 ASP A CA 1
ATOM 1394 C C . ASP A 1 176 ? -22.202 -30.652 1.827 1.00 47.97 176 ASP A C 1
ATOM 1396 O O . ASP A 1 176 ? -23.179 -31.355 2.174 1.00 47.97 176 ASP A O 1
#

Radius of gyration: 34.69 Å; Cα contacts (8 Å, |Δi|>4): 68; chains: 1; bounding box: 54×80×84 Å

Organism: Hortaea werneckii (NCBI:txid91943)

pLDDT: mean 71.79, std 14.06, range [35.59, 93.0]

Foldseek 3Di:
DDDDDDDDDPVVVVVVCVVVVDPDDDDPDDPPPDPDDPDPVPDPDQDPVNVVVVVVVVVVVPDPDPPVDPPPFDADPVRHRPCPDPDDPPQDPQHLLRVLVVVLVVVLVVQLVVVVVVCVVVVHDDPVVVSVVVSVVCSVVSSVVCSCPVPPVVVVCPPVVVVVCVVVVVVVVVVD

Sequence (176 aa):
MAEEEAPRNRRERRAAAKETGKPISAPTQEPKIRMMQPDRSGPKGKTLLDLYDDKKALLDQGQPFDAKYDDGQVRGESGNILEAGLGSPDEEPIGPLGQAVFWAVSLGMLHFTLDVLVYQQYAQEILWTAIFRRTFTGLPILFLLIFMLRSETADRFPNVRQVFYLVVGHLQGSRD

Secondary structure (DSSP, 8-state):
----PPP-SHHHHHHHHHHH-S--PPPSS------PPP--S--SS--HHHHHHHHHHHHHT--SS-TT-TT---B-TTS-BTTTTS--TTS-SS-HHHHHHHHHHHHHHHHHHHHHHHHHHTT----HHHHHHHHHHHHHHHHHHHHHHHSTHHHH-HHHHHHHHHHHHHHHHT--